Protein 2PLI (pdb70)

Foldseek 3Di:
DPDQWAPPDPFDTKHFQQAFPVNVCVVPVDDDDDPQDGTNQRVVCVQVVHFDDAQDWDDDPQWIKGQHDDDPPGRTMITGGHD/DDQWAPPDPFDTKGFQQAFPVVVCVVPVDDDDDPQDGGNVRVVCVQVVHFDAFQDWDQDDQWIKGQHDDDPPDRTIITGGD/DQWADPDPFDTKHWQQAFVVVVCVVPVDDDDPPDPGGNNSVVCVVVVHNDDAQDWDDDPQWIKGQHDDDPPGGTMITGGD/DQWAPPDPFDTKHWQAAAPVVVCVVPVDDDDPPQHGGNQRVVCVQVVHNDDAQDWDDDPQWIKGQHDADPPGRTMITGGD

Secondary structure (DSSP, 8-state):
---SEEEEETTEEEEBTT-BHHHHHHHH------SS--BHHHHHHHHHSS-PPTT-EEEETTEEEE--EE-SS-EEE--EE--/--SEEEEETTEEEEBTTSBHHHHHHHH------SS-SBHHHHHHHHHTS---TT-EEEETTEEEE--EE-SS-EEE--EE-/--EEEEETTEEEEBTT-BHHHHHHHH------SS--BHHHHHHHHHTS-PPTT-EEEETTEEEE--EE-SS-EEE--EE-/--EEEEETTEEEEBTT-BHHHHHHHHT-----SS-SBHHHHHHHHHSS---TT-EEEETTEEEE--EE-SS-EEE--EE-

Organism: Neisseria meningitidis serogroup B (strain ATCC BAA-335 / MC58) (NCBI:txid122586)

Sequence (324 aa):
SADNIHAVSSERWRIHHAATEIEDINTFFGTEYSSEEADTIGGLVIQELGHLPVRRGEKVLIGGLQFTVARADNNRRRLHTLATRRVVKADNIHAVSSEERWRIHAATEIEDINTFFGTEEYSSEEADDTIGGLVIQELGHLPVRGEKVLIGGGGLQFTVARADNRRLHTLATRVDNIHAVVSSERWRIHAATEIEEDINTFFGTEYSSEEADTIGGLVIQELGHLPVRGEKVLIGGLQFTVARADNNRRLHTLATRRVDNIHAVSSERWRIHAATEIEDINTFFGTEYSSEEADTIGGLVIQELGHLPVRGEKVLIGGLQFTVARADNRRLHTTLATRV

InterPro domains:
  IPR000644 CBS domain [PF00571] (66-117)
  IPR000644 CBS domain [PF00571] (130-179)
  IPR000644 CBS domain [PS51371] (64-123)
  IPR000644 CBS domain [PS51371] (128-185)
  IPR005170 Transporter-associated domain [PF03471] (199-273)
  IPR005170 Transporter-associated domain [SM01091] (196-274)
  IPR016169 FAD-binding, type PCMH, subdomain 2 [G3DSA:3.30.465.10] (184-274)
  IPR036318 FAD-binding, type PCMH-like superfamily [SSF56176] (194-273)
  IPR044751 Ion transporter-like, CBS domain [cd04590] (60-176)
  IPR046342 CBS domain superfamily [G3DSA:3.10.580.10] (30-176)
  IPR046342 CBS domain superfamily [SSF54631] (55-190)
  IPR054115 Magnesium and cobalt efflux protein CorC, N-terminal domain [PF21917] (20-55)

Radius of gyration: 22.06 Å; Cα contacts (8 Å, |Δi|>4): 684; chains: 4; bounding box: 51×55×50 Å

CATH classification: 3.30.465.10

Solvent-accessible surface area: 16995 Å² total

B-factor: mean 14.98, std 11.14, range [2.0, 74.03]

Nearest PDB structures (foldseek):
  2pli-assembly2_D-2  TM=9.969E-01  e=1.882E-13  Neisseria meningitidis MC58
  4hg0-assembly1_A-2  TM=9.181E-01  e=2.389E-09  Escherichia coli K-12
  3llb-assembly1_A  TM=9.233E-01  e=4.632E-08  Pseudomonas aeruginosa
  3lae-assembly1_A  TM=8.569E-01  e=1.851E-05  Haemophilus influenzae
  2p13-assembly1_B  TM=8.648E-01  e=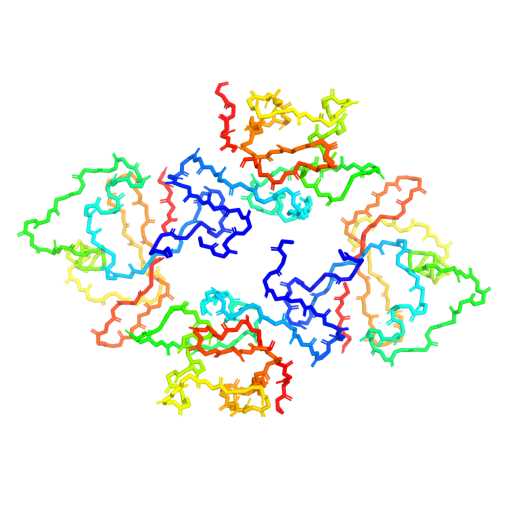9.222E-05  Nitrosomonas europaea

Structure (mmCIF, N/CA/C/O backbone):
data_2PLI
#
_entry.id   2PLI
#
_cell.length_a   53.718
_cell.length_b   67.991
_cell.length_c   129.044
_cell.angle_alpha   90.00
_cell.angle_beta   90.00
_cell.angle_gamma   90.00
#
_symmetry.space_group_name_H-M   'P 21 21 21'
#
loop_
_entity.id
_entity.type
_entity.pdbx_description
1 polymer 'Uncharacterized protein'
2 non-polymer 'ZINC ION'
3 non-polymer GLYCEROL
4 non-polymer 'ACETATE ION'
5 water water
#
loop_
_atom_site.group_PDB
_atom_site.id
_atom_site.type_symbol
_atom_site.label_atom_id
_atom_site.label_alt_id
_atom_site.label_comp_id
_atom_site.label_asym_id
_atom_site.label_entity_id
_atom_site.label_seq_id
_atom_site.pdbx_PDB_ins_code
_atom_site.Cartn_x
_atom_site.Cartn_y
_atom_site.Cartn_z
_atom_site.occupancy
_atom_site.B_iso_or_equiv
_atom_site.auth_seq_id
_atom_site.auth_comp_id
_atom_site.auth_asym_id
_atom_site.auth_atom_id
_atom_site.pdbx_PDB_model_num
ATOM 1 N N . SER A 1 8 ? 21.462 10.271 15.265 1.00 17.53 5 SER A N 1
ATOM 2 C CA . SER A 1 8 ? 20.578 9.099 14.934 1.00 17.15 5 SER A CA 1
ATOM 3 C C . SER A 1 8 ? 20.939 7.949 15.856 1.00 16.74 5 SER A C 1
ATOM 4 O O . SER A 1 8 ? 21.839 8.079 16.674 1.00 17.40 5 SER A O 1
ATOM 7 N N . ALA A 1 9 ? 20.263 6.813 15.719 1.00 15.16 6 ALA A N 1
ATOM 8 C CA . ALA A 1 9 ? 20.544 5.666 16.605 1.00 14.52 6 ALA A CA 1
ATOM 9 C C . ALA A 1 9 ? 21.516 4.666 15.954 1.00 13.01 6 ALA A C 1
ATOM 10 O O . ALA A 1 9 ? 21.827 3.650 16.540 1.00 14.29 6 ALA A O 1
ATOM 12 N N . ASP A 1 10 ? 22.018 4.994 14.771 1.00 12.22 7 ASP A N 1
ATOM 13 C CA . ASP A 1 10 ? 22.914 4.116 14.016 1.00 11.32 7 ASP A CA 1
ATOM 14 C C . ASP A 1 10 ? 24.263 4.013 14.743 1.00 10.29 7 ASP A C 1
ATOM 15 O O . ASP A 1 10 ? 24.910 5.051 14.960 1.00 11.25 7 ASP A O 1
ATOM 20 N N . ASN A 1 11 ? 24.753 2.803 15.036 1.00 8.38 8 ASN A N 1
ATOM 21 C CA . ASN A 1 11 ? 26.121 2.737 15.558 1.00 7.92 8 ASN A CA 1
ATOM 22 C C . ASN A 1 11 ? 27.120 3.057 14.445 1.00 6.38 8 ASN A C 1
ATOM 23 O O . ASN A 1 11 ? 28.197 3.496 14.722 1.00 4.70 8 ASN A O 1
ATOM 28 N N . ILE A 1 12 ? 26.729 2.790 13.198 1.00 6.77 9 ILE A N 1
ATOM 29 C CA . ILE A 1 12 ? 27.520 3.139 12.015 1.00 6.64 9 ILE A CA 1
ATOM 30 C C . ILE A 1 12 ? 26.650 4.038 11.172 1.00 7.62 9 ILE A C 1
ATOM 31 O O . ILE A 1 12 ? 25.743 3.537 10.503 1.00 8.21 9 ILE A O 1
ATOM 36 N N . HIS A 1 13 ? 26.902 5.341 11.223 1.00 5.63 10 HIS A N 1
ATOM 37 C CA . HIS A 1 13 ? 25.979 6.333 10.668 1.00 4.86 10 HIS A CA 1
ATOM 38 C C . HIS A 1 13 ? 26.572 6.970 9.457 1.00 3.07 10 HIS A C 1
ATOM 39 O O . HIS A 1 13 ? 27.616 7.575 9.548 1.00 2.97 10 HIS A O 1
ATOM 46 N N . ALA A 1 14 ? 25.926 6.850 8.317 1.00 3.29 11 ALA A N 1
ATOM 47 C CA . ALA A 1 14 ? 26.460 7.491 7.133 1.00 4.05 11 ALA A CA 1
ATOM 48 C C . ALA A 1 14 ? 26.133 8.975 7.196 1.00 4.24 11 ALA A C 1
ATOM 49 O O . ALA A 1 14 ? 24.964 9.336 7.091 1.00 6.38 11 ALA A O 1
ATOM 51 N N . VAL A 1 15 ? 27.148 9.815 7.296 1.00 5.65 12 VAL A N 1
ATOM 52 C CA . VAL A 1 15 ? 26.950 11.246 7.299 1.00 5.75 12 VAL A CA 1
ATOM 53 C C . VAL A 1 15 ? 26.784 11.773 5.881 1.00 6.03 12 VAL A C 1
ATOM 54 O O . VAL A 1 15 ? 26.207 12.862 5.656 1.00 6.76 12 VAL A O 1
A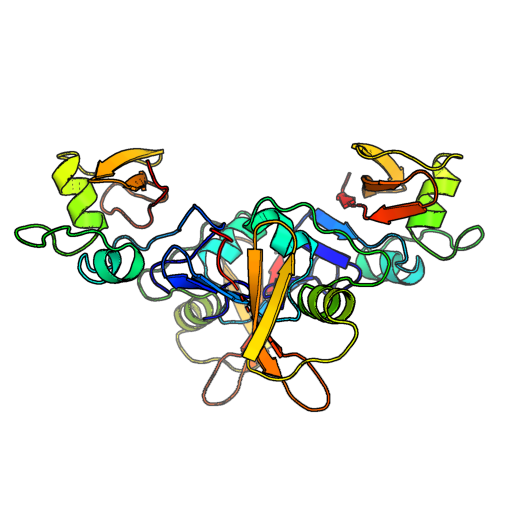TOM 58 N N . SER A 1 16 ? 27.378 11.023 4.952 1.00 6.34 13 SER A N 1
ATOM 59 C CA . SER A 1 16 ? 27.154 11.094 3.515 1.00 6.54 13 SER A CA 1
ATOM 60 C C . SER A 1 16 ? 27.410 9.724 2.906 1.00 6.61 13 SER A C 1
ATOM 61 O O . SER A 1 16 ? 27.782 8.756 3.608 1.00 6.16 13 SER A O 1
ATOM 64 N N . SER A 1 17 ? 27.218 9.592 1.600 1.00 5.57 14 SER A N 1
ATOM 65 C CA . SER A 1 17 ? 27.258 8.250 1.034 1.00 6.09 14 SER A CA 1
ATOM 66 C C . SER A 1 17 ? 28.576 7.523 1.277 1.00 6.57 14 SER A C 1
ATOM 67 O O . SER A 1 17 ? 28.570 6.296 1.381 1.00 7.63 14 SER A O 1
ATOM 70 N N . GLU A 1 18 ? 29.697 8.263 1.357 1.00 6.17 15 GLU A N 1
ATOM 71 C CA . GLU A 1 18 ? 31.006 7.642 1.554 1.00 6.31 15 GLU A CA 1
ATOM 72 C C . GLU A 1 18 ? 31.794 8.031 2.820 1.00 5.13 15 GLU A C 1
ATOM 73 O O . GLU A 1 18 ? 33.015 7.915 2.861 1.00 3.98 15 GLU A O 1
ATOM 79 N N . ARG A 1 19 ? 31.085 8.396 3.871 1.00 5.44 16 ARG A N 1
ATOM 80 C CA . ARG A 1 19 ? 31.733 8.763 5.127 1.00 5.67 16 ARG A CA 1
ATOM 81 C C . ARG A 1 19 ? 30.809 8.383 6.258 1.00 4.57 16 ARG A C 1
ATOM 82 O O . ARG A 1 19 ? 29.616 8.611 6.180 1.00 4.75 16 ARG A O 1
ATOM 90 N N . TRP A 1 20 ? 31.382 7.791 7.298 1.00 2.96 17 TRP A N 1
ATOM 91 C CA . TRP A 1 20 ? 30.612 7.225 8.375 1.00 2.66 17 TRP A CA 1
ATOM 92 C C . TRP A 1 20 ? 31.102 7.647 9.749 1.00 3.29 17 TRP A C 1
ATOM 93 O O . TRP A 1 20 ? 32.303 7.573 10.035 1.00 4.21 17 TRP A O 1
ATOM 104 N N . ARG A 1 21 ? 30.177 8.029 10.619 1.00 2.00 18 ARG A N 1
ATOM 105 C CA . ARG A 1 21 ? 30.527 8.285 11.998 1.00 3.37 18 ARG A CA 1
ATOM 106 C C . ARG A 1 21 ? 30.213 7.026 12.777 1.00 2.38 18 ARG A C 1
ATOM 107 O O . ARG A 1 21 ? 29.073 6.518 12.688 1.00 3.03 18 ARG A O 1
ATOM 115 N N . ILE A 1 22 ? 31.200 6.503 13.502 1.00 2.07 19 ILE A N 1
ATOM 116 C CA . ILE A 1 22 ? 31.052 5.174 14.105 1.00 2.17 19 ILE A CA 1
ATOM 117 C C . ILE A 1 22 ? 31.271 5.216 15.626 1.00 2.09 19 ILE A C 1
ATOM 118 O O . ILE A 1 22 ? 32.295 5.710 16.102 1.00 2.00 19 ILE A O 1
ATOM 123 N N A HIS A 1 23 ? 30.309 4.670 16.364 0.50 2.00 20 HIS A N 1
ATOM 124 N N B HIS A 1 23 ? 30.314 4.663 16.358 0.50 2.00 20 HIS A N 1
ATOM 125 C CA A HIS A 1 23 ? 30.435 4.502 17.804 0.50 2.21 20 HIS A CA 1
ATOM 126 C CA B HIS A 1 23 ? 30.390 4.509 17.805 0.50 2.55 20 HIS A CA 1
ATOM 127 C C A HIS A 1 23 ? 31.568 3.533 18.040 0.50 2.00 20 HIS A C 1
ATOM 128 C C B HIS A 1 23 ? 31.524 3.519 18.076 0.50 2.10 20 HIS A C 1
ATOM 129 O O A HIS A 1 23 ? 31.594 2.447 17.490 0.50 2.00 20 HIS A O 1
ATOM 130 O O B HIS A 1 23 ? 31.526 2.419 17.550 0.50 2.00 20 HIS A O 1
ATOM 143 N N . ALA A 1 24 ? 32.491 3.908 18.912 1.00 2.25 21 ALA A N 1
ATOM 144 C CA . ALA A 1 24 ? 33.618 3.029 19.190 1.00 2.60 21 ALA A CA 1
ATOM 145 C C . ALA A 1 24 ? 33.264 1.650 19.744 1.00 2.90 21 ALA A C 1
ATOM 146 O O . ALA A 1 24 ? 34.065 0.708 19.616 1.00 4.80 21 ALA A O 1
ATOM 148 N N . ALA A 1 25 ? 32.128 1.578 20.412 1.00 2.01 22 ALA A N 1
ATOM 149 C CA . ALA A 1 25 ? 31.679 0.340 21.029 1.00 3.41 22 ALA A CA 1
ATOM 150 C C . ALA A 1 25 ? 31.063 -0.662 20.035 1.00 2.89 22 ALA A C 1
ATOM 151 O O . ALA A 1 25 ? 30.785 -1.822 20.413 1.00 4.45 22 ALA A O 1
ATOM 153 N N . THR A 1 26 ? 30.990 -0.275 18.754 1.00 3.10 23 THR A N 1
ATOM 154 C CA . THR A 1 26 ? 30.457 -1.150 17.690 1.00 3.32 23 THR A CA 1
ATOM 155 C C . THR A 1 26 ? 31.325 -2.428 17.605 1.00 3.15 23 THR A C 1
ATOM 156 O O . THR A 1 26 ? 32.547 -2.364 17.585 1.00 3.07 23 THR A O 1
ATOM 160 N N . GLU A 1 27 ? 30.672 -3.577 17.610 1.00 4.01 24 GLU A N 1
ATOM 161 C CA . GLU A 1 27 ? 31.381 -4.841 17.602 1.00 4.26 24 GLU A CA 1
ATOM 162 C C . GLU A 1 27 ? 32.030 -5.067 16.258 1.00 5.15 24 GLU A C 1
ATOM 163 O O . GLU A 1 27 ? 31.457 -4.770 15.183 1.00 4.90 24 GLU A O 1
ATOM 169 N N . ILE A 1 28 ? 33.252 -5.628 16.388 1.00 5.72 25 ILE A N 1
ATOM 170 C CA . ILE A 1 28 ? 34.025 -5.842 15.157 1.00 6.11 25 ILE A CA 1
ATOM 171 C C . ILE A 1 28 ? 33.250 -6.647 14.123 1.00 5.40 25 ILE A C 1
ATOM 172 O O . ILE A 1 28 ? 33.310 -6.338 12.943 1.00 5.38 25 ILE A O 1
ATOM 177 N N . GLU A 1 29 ? 32.457 -7.642 14.555 1.00 5.92 26 GLU A N 1
ATOM 178 C CA . GLU A 1 29 ? 31.683 -8.425 13.594 1.00 5.90 26 GLU A CA 1
ATOM 179 C C . GLU A 1 29 ? 30.642 -7.607 12.856 1.00 5.50 26 GLU A C 1
ATOM 180 O O . GLU A 1 29 ? 30.368 -7.849 11.698 1.00 6.43 26 GLU A O 1
ATOM 186 N N . ASP A 1 30 ? 30.078 -6.625 13.537 1.00 4.15 27 ASP A N 1
ATOM 187 C CA . ASP A 1 30 ? 29.114 -5.742 12.906 1.00 5.28 27 ASP A CA 1
ATOM 188 C C . ASP A 1 30 ? 29.752 -4.746 11.942 1.00 4.76 27 ASP A C 1
ATOM 189 O O . ASP A 1 30 ? 29.175 -4.401 10.874 1.00 5.22 27 ASP A O 1
ATOM 194 N N . ILE A 1 31 ? 31.008 -4.308 12.156 1.00 4.55 28 ILE A N 1
ATOM 195 C CA . ILE A 1 31 ? 31.840 -3.570 11.219 1.00 3.80 28 ILE A CA 1
ATOM 196 C C . ILE A 1 31 ? 32.067 -4.422 9.974 1.00 4.88 28 ILE A C 1
ATOM 197 O O . ILE A 1 31 ? 31.916 -3.970 8.859 1.00 4.54 28 ILE A O 1
ATOM 202 N N . ASN A 1 32 ? 32.357 -5.697 10.190 1.00 4.29 29 ASN A N 1
ATOM 203 C CA . ASN A 1 32 ? 32.685 -6.558 9.064 1.00 5.35 29 ASN A CA 1
ATOM 204 C C . ASN A 1 32 ? 31.501 -6.759 8.139 1.00 5.17 29 ASN A C 1
ATOM 205 O O . ASN A 1 32 ? 31.643 -6.746 6.921 1.00 6.03 29 ASN A O 1
ATOM 210 N N . THR A 1 33 ? 30.319 -6.934 8.723 1.00 5.62 30 THR A N 1
ATOM 211 C CA . THR A 1 33 ? 29.097 -7.083 7.925 1.00 5.70 30 THR A CA 1
ATOM 212 C C . THR A 1 33 ? 28.846 -5.824 7.108 1.00 6.80 30 THR A C 1
ATOM 213 O O . THR A 1 33 ? 28.503 -5.900 5.917 1.00 7.54 30 THR A O 1
ATOM 217 N N . PHE A 1 34 ? 29.048 -4.679 7.756 1.00 5.17 31 PHE A N 1
ATOM 218 C CA . PHE A 1 34 ? 28.732 -3.392 7.144 1.00 4.49 31 PHE A CA 1
ATOM 219 C C . PHE A 1 34 ? 29.644 -3.067 5.988 1.00 6.09 31 PHE A C 1
ATOM 220 O O . PHE A 1 34 ? 29.180 -2.598 4.920 1.00 6.34 31 PHE A O 1
ATOM 228 N N . PHE A 1 35 ? 30.936 -3.342 6.155 1.00 4.91 32 PHE A N 1
ATOM 229 C CA . PHE A 1 35 ? 31.930 -2.912 5.204 1.00 6.09 32 PHE A CA 1
ATOM 230 C C . PHE A 1 35 ? 32.482 -4.010 4.325 1.00 6.70 32 PHE A C 1
ATOM 231 O O . PHE A 1 35 ? 33.195 -3.725 3.375 1.00 8.11 32 PHE A O 1
ATOM 239 N N . GLY A 1 36 ? 32.182 -5.248 4.639 1.00 8.73 33 GLY A N 1
ATOM 240 C CA . GLY A 1 36 ? 32.802 -6.375 3.927 1.00 9.71 33 GLY A CA 1
ATOM 241 C C . GLY A 1 36 ? 34.278 -6.606 4.262 1.00 10.91 33 GLY A C 1
ATOM 242 O O . GLY A 1 36 ? 35.006 -7.313 3.520 1.00 12.77 33 GLY A O 1
ATOM 243 N N . THR A 1 37 ? 34.722 -6.052 5.376 1.00 11.21 34 THR A N 1
ATOM 244 C CA . THR A 1 37 ? 36.055 -6.265 5.944 1.00 10.22 34 THR A CA 1
ATOM 245 C C . THR A 1 37 ? 36.116 -7.617 6.660 1.00 11.63 34 THR A C 1
ATOM 246 O O . THR A 1 37 ? 35.098 -8.254 6.918 1.00 10.17 34 THR A O 1
ATOM 250 N N . GLU A 1 38 ? 37.335 -8.039 6.983 1.00 11.78 35 GLU A N 1
ATOM 251 C CA . GLU A 1 38 ? 37.562 -9.283 7.688 1.00 13.81 35 GLU A CA 1
ATOM 252 C C . GLU A 1 38 ? 38.494 -9.054 8.870 1.00 13.41 35 GLU A C 1
ATOM 253 O O . GLU A 1 38 ? 39.461 -9.806 9.111 1.00 11.96 35 GLU A O 1
ATOM 259 N N . TYR A 1 39 ? 38.208 -7.984 9.610 1.00 13.20 36 TYR A N 1
ATOM 260 C CA . TYR A 1 39 ? 38.948 -7.675 10.791 1.00 13.74 36 TYR A CA 1
ATOM 261 C C . TYR A 1 39 ? 38.754 -8.732 11.841 1.00 15.50 36 TYR A C 1
ATOM 262 O O . TYR A 1 39 ? 37.698 -9.338 11.974 1.00 15.37 36 TYR A O 1
ATOM 271 N N . SER A 1 40 ? 39.802 -8.929 12.614 1.00 18.46 37 SER A N 1
ATOM 272 C CA . SER A 1 40 ? 39.772 -9.938 13.631 1.00 20.67 37 SER A CA 1
ATOM 273 C C . SER A 1 40 ? 40.885 -9.562 14.578 1.00 21.86 37 SER A C 1
ATOM 274 O O . SER A 1 40 ? 41.939 -9.121 14.148 1.00 22.44 37 SER A O 1
ATOM 277 N N . SER A 1 41 ? 40.634 -9.702 15.869 1.00 22.95 38 SER A N 1
ATOM 278 C CA . SER A 1 41 ? 41.666 -9.475 16.861 1.00 22.91 38 SER A CA 1
ATOM 279 C C . SER A 1 41 ? 41.586 -10.593 17.866 1.00 24.14 38 SER A C 1
ATOM 280 O O . SER A 1 41 ? 40.524 -11.164 18.102 1.00 24.36 38 SER A O 1
ATOM 283 N N . GLU A 1 42 ? 42.731 -10.935 18.422 1.00 25.14 39 GLU A N 1
ATOM 284 C CA . GLU A 1 42 ? 42.753 -11.848 19.523 1.00 26.22 39 GLU A CA 1
ATOM 285 C C . GLU A 1 42 ? 42.323 -11.129 20.798 1.00 26.51 39 GLU A C 1
ATOM 286 O O . GLU A 1 42 ? 41.791 -11.759 21.711 1.00 27.88 39 GLU A O 1
ATOM 292 N N . GLU A 1 43 ? 42.556 -9.819 20.850 1.00 25.89 40 GLU A N 1
ATOM 293 C CA . GLU A 1 43 ? 42.475 -9.054 22.091 1.00 25.23 40 GLU A CA 1
ATOM 294 C C . GLU A 1 43 ? 41.451 -7.909 22.071 1.00 25.06 40 GLU A C 1
ATOM 295 O O . GLU A 1 43 ? 41.266 -7.250 23.105 1.00 26.04 40 GLU A O 1
ATOM 301 N N . ALA A 1 44 ? 40.843 -7.648 20.906 1.00 22.25 41 ALA A N 1
ATOM 302 C CA . ALA A 1 44 ? 39.824 -6.595 20.749 1.00 21.10 41 ALA A CA 1
ATOM 303 C C . ALA A 1 44 ? 38.514 -7.182 20.264 1.00 17.99 41 ALA A C 1
ATOM 304 O O . ALA A 1 44 ? 38.498 -8.037 19.391 1.00 19.63 41 ALA A O 1
ATOM 306 N N . ASP A 1 45 ? 37.421 -6.662 20.787 1.00 13.70 42 ASP A N 1
ATOM 307 C CA . ASP A 1 45 ? 36.088 -7.054 20.340 1.00 11.53 42 ASP A CA 1
ATOM 308 C C . ASP A 1 45 ? 35.254 -5.960 19.663 1.00 9.71 42 ASP A C 1
ATOM 309 O O . ASP A 1 45 ? 34.208 -6.240 19.034 1.00 8.39 42 ASP A O 1
ATOM 314 N N . THR A 1 46 ? 35.721 -4.723 19.818 1.00 7.92 43 THR A N 1
ATOM 315 C CA . THR A 1 46 ? 35.053 -3.551 19.254 1.00 7.36 43 THR A CA 1
ATOM 316 C C . THR A 1 46 ? 35.995 -2.783 18.320 1.00 6.52 43 THR A C 1
ATOM 317 O O . THR A 1 46 ? 37.233 -2.925 18.350 1.00 6.03 43 THR A O 1
ATOM 321 N N . ILE A 1 47 ? 35.400 -1.896 17.524 1.00 5.16 44 ILE A N 1
ATOM 322 C CA . ILE A 1 47 ? 36.214 -1.145 16.569 1.00 4.92 44 ILE A CA 1
ATOM 323 C C . ILE A 1 47 ? 37.141 -0.186 17.318 1.00 4.95 44 ILE A C 1
ATOM 324 O O . ILE A 1 47 ? 38.271 0.009 16.912 1.00 5.30 44 ILE A O 1
ATOM 329 N N . GLY A 1 48 ? 36.668 0.411 18.414 1.00 4.97 45 GLY A N 1
ATOM 330 C CA . GLY A 1 48 ? 37.525 1.264 19.251 1.00 5.82 45 GLY A CA 1
ATOM 331 C C . GLY A 1 48 ? 38.725 0.483 19.777 1.00 5.58 45 GLY A C 1
ATOM 332 O O . GLY A 1 48 ? 39.867 0.964 19.791 1.00 3.92 45 GLY A O 1
ATOM 333 N N . GLY A 1 49 ? 38.468 -0.739 20.253 1.00 5.62 46 GLY A N 1
ATOM 334 C CA . GLY A 1 49 ? 39.533 -1.634 20.686 1.00 6.49 46 GLY A CA 1
ATOM 335 C C . GLY A 1 49 ? 40.538 -1.947 19.608 1.00 5.60 46 GLY A C 1
ATOM 336 O O . GLY A 1 49 ? 41.758 -1.996 19.877 1.00 6.15 46 GLY A O 1
ATOM 337 N N . LEU A 1 50 ? 40.058 -2.163 18.389 1.00 5.08 47 LEU A N 1
ATOM 338 C CA . LEU A 1 50 ? 40.923 -2.436 17.277 1.00 5.75 47 LEU A CA 1
ATOM 339 C C . LEU A 1 50 ? 41.790 -1.230 16.903 1.00 5.42 47 LEU A C 1
ATOM 340 O O . LEU A 1 50 ? 42.985 -1.367 16.636 1.00 5.28 47 LEU A O 1
ATOM 345 N N . VAL A 1 51 ? 41.192 -0.043 16.903 1.00 4.97 48 VAL A N 1
ATOM 346 C CA . VAL A 1 51 ? 41.958 1.193 16.681 1.00 5.04 48 VAL A CA 1
ATOM 347 C C . VAL A 1 51 ? 43.037 1.355 17.724 1.00 3.94 48 VAL A C 1
ATOM 348 O O . VAL A 1 51 ? 44.162 1.691 17.408 1.00 6.22 48 VAL A O 1
ATOM 352 N N . ILE A 1 52 ? 42.707 1.139 18.984 1.00 4.80 49 ILE A N 1
ATOM 353 C CA . ILE A 1 52 ? 43.687 1.272 20.070 1.00 5.52 49 ILE A CA 1
ATOM 354 C C . ILE A 1 52 ? 44.813 0.243 19.872 1.00 6.89 49 ILE A C 1
ATOM 355 O O . ILE A 1 52 ? 45.996 0.567 20.087 1.00 7.10 49 ILE A O 1
ATOM 360 N N . GLN A 1 53 ? 44.465 -0.977 19.491 1.00 7.71 50 GLN A N 1
ATOM 361 C CA . GLN A 1 53 ? 45.466 -2.031 19.186 1.00 8.19 50 GLN A CA 1
ATOM 362 C C . GLN A 1 53 ? 46.426 -1.587 18.096 1.00 8.34 50 GLN A C 1
ATOM 363 O O . GLN A 1 53 ? 47.634 -1.734 18.242 1.00 6.80 50 GLN A O 1
ATOM 369 N N . GLU A 1 54 ? 45.889 -1.066 17.003 1.00 7.58 51 GLU A N 1
ATOM 370 C CA . GLU A 1 54 ? 46.702 -0.711 15.838 1.00 8.62 51 GLU A CA 1
ATOM 371 C C . GLU A 1 54 ? 47.535 0.541 16.063 1.00 8.40 51 GLU A C 1
ATOM 372 O O . GLU A 1 54 ? 48.654 0.627 15.550 1.00 10.06 51 GLU A O 1
ATOM 378 N N . LEU A 1 55 ? 47.006 1.503 16.814 1.00 7.35 52 LEU A N 1
ATOM 379 C CA . LEU A 1 55 ? 47.806 2.687 17.212 1.00 7.51 52 LEU A CA 1
ATOM 380 C C . LEU A 1 55 ? 48.775 2.433 18.360 1.00 7.58 52 LEU A C 1
ATOM 381 O O . LEU A 1 55 ? 49.776 3.170 18.495 1.00 7.87 52 LEU A O 1
ATOM 386 N N . GLY A 1 56 ? 48.484 1.449 19.202 1.00 7.77 53 GLY A N 1
ATOM 387 C CA . GLY A 1 56 ? 49.346 1.122 20.344 1.00 7.31 53 GLY A CA 1
ATOM 388 C C . GLY A 1 56 ? 49.006 1.783 21.659 1.00 7.28 53 GLY A C 1
ATOM 389 O O . GLY A 1 56 ? 49.623 1.486 22.688 1.00 7.61 53 GLY A O 1
ATOM 390 N N . HIS A 1 57 ? 48.032 2.697 21.633 1.00 5.38 54 HIS A N 1
ATOM 391 C CA . HIS A 1 57 ? 47.693 3.504 22.803 1.00 5.69 54 HIS A CA 1
ATOM 392 C C . HIS A 1 57 ? 46.338 4.118 22.614 1.00 5.37 54 HIS A C 1
ATOM 393 O O . HIS A 1 57 ? 45.782 4.029 21.521 1.00 5.80 54 HIS A O 1
ATOM 400 N N . LEU A 1 58 ? 45.792 4.669 23.707 1.00 5.05 55 LEU A N 1
ATOM 401 C CA . LEU A 1 58 ? 44.531 5.416 23.649 1.00 5.56 55 LEU A CA 1
ATOM 402 C C . LEU A 1 58 ? 44.790 6.739 22.939 1.00 4.99 55 LEU A C 1
ATOM 403 O O . LEU A 1 58 ? 45.511 7.585 23.462 1.00 5.66 55 LEU A O 1
ATOM 408 N N . PRO A 1 59 ? 44.222 6.921 21.743 1.00 5.26 56 PRO A N 1
ATOM 409 C CA . PRO A 1 59 ? 44.506 8.112 20.985 1.00 4.61 56 PRO A CA 1
ATOM 410 C C . PRO A 1 59 ? 43.679 9.347 21.362 1.00 4.85 56 PRO A C 1
ATOM 411 O O . PRO A 1 59 ? 42.625 9.265 22.025 1.00 6.23 56 PRO A O 1
ATOM 415 N N . VAL A 1 60 ? 44.139 10.492 20.859 1.00 4.72 57 VAL A N 1
ATOM 416 C CA . VAL A 1 60 ? 43.407 11.731 21.014 1.00 4.74 57 VAL A CA 1
ATOM 417 C C . VAL A 1 60 ? 42.694 12.089 19.720 1.00 5.50 57 VAL A C 1
ATOM 418 O O . VAL A 1 60 ? 42.959 11.513 18.641 1.00 5.13 57 VAL A O 1
ATOM 422 N N . ARG A 1 61 ? 41.744 13.017 19.812 1.00 4.88 58 ARG A N 1
ATOM 423 C CA A ARG A 1 61 ? 41.022 13.495 18.633 0.50 5.92 58 ARG A CA 1
ATOM 424 C CA B ARG A 1 61 ? 41.025 13.472 18.617 0.50 5.26 58 ARG A CA 1
ATOM 425 C C . ARG A 1 61 ? 42.000 13.869 17.509 1.00 4.87 58 ARG A C 1
ATOM 426 O O . ARG A 1 61 ? 43.031 14.558 17.745 1.00 5.90 58 ARG A O 1
ATOM 441 N N . GLY A 1 62 ? 41.680 13.470 16.293 1.00 4.96 59 GLY A N 1
ATOM 442 C CA . GLY A 1 62 ? 42.479 13.809 15.145 1.00 5.61 59 GLY A CA 1
ATOM 443 C C . GLY A 1 62 ? 43.453 12.743 14.726 1.00 5.68 59 GLY A C 1
ATOM 444 O O . GLY A 1 62 ? 43.937 12.773 13.584 1.00 5.56 59 GLY A O 1
ATOM 445 N N . GLU A 1 63 ? 43.784 11.796 15.620 1.00 5.08 60 GLU A N 1
ATOM 446 C CA . GLU A 1 63 ? 44.693 10.708 15.224 1.00 5.68 60 GLU A CA 1
ATOM 447 C C . GLU A 1 63 ? 44.014 9.794 14.221 1.00 7.02 60 GLU A C 1
ATOM 448 O O . GLU A 1 63 ? 42.808 9.584 14.286 1.00 5.35 60 GLU A O 1
ATOM 454 N N . LYS A 1 64 ? 44.786 9.313 13.264 1.00 7.37 61 LYS A N 1
ATOM 455 C CA . LYS A 1 64 ? 44.244 8.457 12.235 1.00 9.00 61 LYS A CA 1
ATOM 456 C C . LYS A 1 64 ? 45.010 7.155 12.150 1.00 9.00 61 LYS A C 1
ATOM 457 O O . LYS A 1 64 ? 46.230 7.093 12.456 1.00 8.08 61 LYS A O 1
ATOM 463 N N . VAL A 1 65 ? 44.286 6.132 11.709 1.00 7.78 62 VAL A N 1
ATOM 464 C CA . VAL A 1 65 ? 44.871 4.841 11.427 1.00 9.02 62 VAL A CA 1
ATOM 465 C C . VAL A 1 65 ? 44.207 4.179 10.227 1.00 8.58 62 VAL A C 1
ATOM 466 O O . VAL A 1 65 ? 42.984 4.205 10.081 1.00 9.45 62 VAL A O 1
ATOM 470 N N . LEU A 1 66 ? 45.029 3.620 9.343 1.00 9.05 63 LEU A N 1
ATOM 471 C CA . LEU A 1 66 ? 44.534 2.806 8.231 1.00 10.53 63 LEU A CA 1
ATOM 472 C C . LEU A 1 66 ? 44.510 1.336 8.625 1.00 10.90 63 LEU A C 1
ATOM 473 O O . LEU A 1 66 ? 45.540 0.776 9.027 1.00 10.60 63 LEU A O 1
ATOM 478 N N . ILE A 1 67 ? 43.351 0.702 8.500 1.00 10.56 64 ILE A N 1
ATOM 479 C CA . ILE A 1 67 ? 43.243 -0.725 8.793 1.00 10.47 64 ILE A CA 1
ATOM 480 C C . ILE A 1 67 ? 42.508 -1.352 7.624 1.00 11.02 64 ILE A C 1
ATOM 481 O O . ILE A 1 67 ? 41.344 -1.051 7.365 1.00 8.54 64 ILE A O 1
ATOM 486 N N . GLY A 1 68 ? 43.196 -2.216 6.893 1.00 12.02 65 GLY A N 1
ATOM 487 C CA . GLY A 1 68 ? 42.596 -2.735 5.687 1.00 13.23 65 GLY A CA 1
ATOM 488 C C . GLY A 1 68 ? 42.341 -1.548 4.773 1.00 13.79 65 GLY A C 1
ATOM 489 O O . GLY A 1 68 ? 43.201 -0.653 4.624 1.00 16.35 65 GLY A O 1
ATOM 490 N N . GLY A 1 69 ? 41.173 -1.516 4.166 1.00 12.12 66 GLY A N 1
ATOM 491 C CA . GLY A 1 69 ? 40.888 -0.483 3.179 1.00 10.93 66 GLY A CA 1
ATOM 492 C C . GLY A 1 69 ? 40.113 0.690 3.755 1.00 9.87 66 GLY A C 1
ATOM 493 O O . GLY A 1 69 ? 39.499 1.433 2.999 1.00 10.89 66 GLY A O 1
ATOM 494 N N . LEU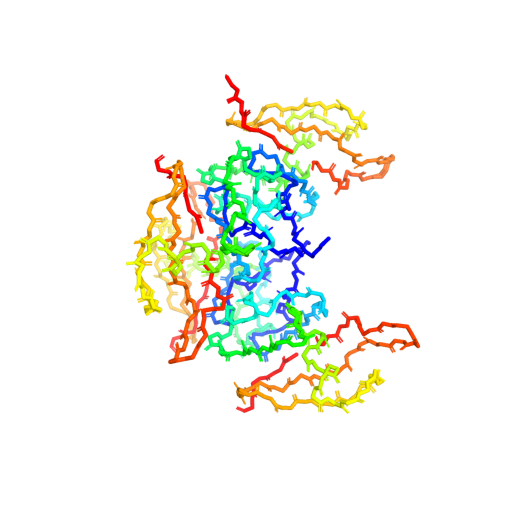 A 1 70 ? 40.132 0.835 5.075 1.00 8.91 67 LEU A N 1
ATOM 495 C CA . LEU A 1 70 ? 39.403 1.902 5.755 1.00 8.71 67 LEU A CA 1
ATOM 496 C C . LEU A 1 70 ? 40.359 2.773 6.568 1.00 8.00 67 LEU A C 1
ATOM 497 O O . LEU A 1 70 ? 41.262 2.256 7.234 1.00 8.85 67 LEU A O 1
ATOM 502 N N . GLN A 1 71 ? 40.127 4.080 6.538 1.00 7.58 68 GLN A N 1
ATOM 503 C CA . GLN A 1 71 ? 40.850 5.036 7.388 1.00 7.60 68 GLN A CA 1
ATOM 504 C C . GLN A 1 71 ? 39.907 5.458 8.495 1.00 6.58 68 GLN A C 1
ATOM 505 O O . GLN A 1 71 ? 38.746 5.860 8.224 1.00 7.97 68 GLN A O 1
ATOM 511 N N . PHE A 1 72 ? 40.372 5.357 9.726 1.00 5.21 69 PHE A N 1
ATOM 512 C CA . PHE A 1 72 ? 39.595 5.762 10.887 1.00 5.48 69 PHE A CA 1
ATOM 513 C C . PHE A 1 72 ? 40.294 6.941 11.499 1.00 5.53 69 PHE A C 1
ATOM 514 O O . PHE A 1 72 ? 41.488 6.834 11.798 1.00 7.52 69 PHE A O 1
ATOM 522 N N . THR A 1 73 ? 39.570 8.023 11.712 1.00 4.45 70 THR A N 1
ATOM 523 C CA . THR A 1 73 ? 40.108 9.170 12.421 1.00 3.74 70 THR A CA 1
ATOM 524 C C . THR A 1 73 ? 39.365 9.305 13.719 1.00 3.28 70 THR A C 1
ATOM 525 O O . THR A 1 73 ? 38.161 9.214 13.764 1.00 3.18 70 THR A O 1
ATOM 529 N N . VAL A 1 74 ? 40.068 9.576 14.796 1.00 3.15 71 VAL A N 1
ATOM 530 C CA . VAL A 1 74 ? 39.402 9.776 16.091 1.00 3.04 71 VAL A CA 1
ATOM 531 C C . VAL A 1 74 ? 38.599 11.060 16.127 1.00 3.54 71 VAL A C 1
ATOM 532 O O . VAL A 1 74 ? 39.167 12.131 15.924 1.00 3.27 71 VAL A O 1
ATOM 536 N N . ALA A 1 75 ? 37.287 10.967 16.377 1.00 3.66 72 ALA A N 1
ATOM 537 C CA . ALA A 1 75 ? 36.381 12.137 16.470 1.00 4.31 72 ALA A CA 1
ATOM 538 C C . ALA A 1 75 ? 36.045 12.605 17.884 1.00 6.19 72 ALA A C 1
ATOM 539 O O . ALA A 1 75 ? 35.813 13.792 18.128 1.00 8.10 72 ALA A O 1
ATOM 541 N N . ARG A 1 76 ? 35.919 11.651 18.803 1.00 5.44 73 ARG A N 1
ATOM 542 C CA . ARG A 1 76 ? 35.725 12.001 20.213 1.00 6.22 73 ARG A CA 1
ATOM 543 C C . ARG A 1 76 ? 36.483 11.015 21.046 1.00 5.46 73 ARG A C 1
ATOM 544 O O . ARG A 1 76 ? 36.299 9.814 20.939 1.00 3.64 73 ARG A O 1
ATOM 552 N N . ALA A 1 77 ? 37.322 11.538 21.934 1.00 4.77 74 ALA A N 1
ATOM 553 C CA . ALA A 1 77 ? 38.053 10.699 22.875 1.00 5.39 74 ALA A CA 1
ATOM 554 C C . ALA A 1 77 ? 38.443 11.547 24.065 1.00 6.00 74 ALA A C 1
ATOM 555 O O . ALA A 1 77 ? 38.549 12.762 23.960 1.00 6.36 74 ALA A O 1
ATOM 557 N N . ASP A 1 78 ? 38.684 10.884 25.172 1.00 6.83 75 ASP A N 1
ATOM 558 C CA . ASP A 1 78 ? 39.174 11.566 26.369 1.00 7.32 75 ASP A CA 1
ATOM 559 C C . ASP A 1 78 ? 40.242 10.723 27.047 1.00 7.73 75 ASP A C 1
ATOM 560 O O . ASP A 1 78 ? 40.702 9.751 26.488 1.00 7.98 75 ASP A O 1
ATOM 565 N N A ASN A 1 79 ? 40.614 11.117 28.268 0.50 8.13 76 ASN A N 1
ATOM 566 N N B ASN A 1 79 ? 40.668 11.075 28.259 0.50 8.28 76 ASN A N 1
ATOM 567 C CA A ASN A 1 79 ? 41.665 10.442 29.018 0.50 8.11 76 ASN A CA 1
ATOM 568 C CA B ASN A 1 79 ? 41.817 10.363 28.827 0.50 8.30 76 ASN A CA 1
ATOM 569 C C A ASN A 1 79 ? 41.279 9.048 29.469 0.50 7.74 76 ASN A C 1
ATOM 570 C C B ASN A 1 79 ? 41.524 8.916 29.203 0.50 8.21 76 ASN A C 1
ATOM 571 O O A ASN A 1 79 ? 42.138 8.284 29.929 0.50 8.35 76 ASN A O 1
ATOM 572 O O B ASN A 1 79 ? 42.450 8.166 29.504 0.50 8.86 76 ASN A O 1
ATOM 581 N N A ARG A 1 80 ? 39.993 8.725 29.368 0.50 6.73 77 ARG A N 1
ATOM 582 N N B ARG A 1 80 ? 40.250 8.522 29.187 0.50 7.80 77 ARG A N 1
ATOM 583 C CA A ARG A 1 80 ? 39.511 7.394 29.740 0.50 6.55 77 ARG A CA 1
ATOM 584 C CA B ARG A 1 80 ? 39.874 7.168 29.583 0.50 7.38 77 ARG A CA 1
ATOM 585 C C A ARG A 1 80 ? 39.280 6.445 28.547 0.50 5.91 77 ARG A C 1
ATOM 586 C C B ARG A 1 80 ? 39.291 6.326 28.477 0.50 6.52 77 ARG A C 1
ATOM 587 O O A ARG A 1 80 ? 39.745 5.301 28.539 0.50 5.00 77 ARG A O 1
ATOM 588 O O B ARG A 1 80 ? 39.455 5.092 28.489 0.50 5.81 77 ARG A O 1
ATOM 603 N N . ARG A 1 81 ? 38.603 6.958 27.532 1.00 5.94 78 ARG A N 1
ATOM 604 C CA . ARG A 1 81 ? 37.987 6.187 26.493 1.00 5.87 78 ARG A CA 1
ATOM 605 C C . ARG A 1 81 ? 37.992 6.843 25.133 1.00 4.35 78 ARG A C 1
ATOM 606 O O . ARG A 1 81 ? 37.955 8.076 25.007 1.00 4.53 78 ARG A O 1
ATOM 614 N N . LEU A 1 82 ? 37.998 5.991 24.108 1.00 3.35 79 LEU A N 1
ATOM 615 C CA . LEU A 1 82 ? 37.780 6.417 22.744 1.00 3.11 79 LEU A CA 1
ATOM 616 C C . LEU A 1 82 ? 36.288 6.182 22.512 1.00 3.48 79 LEU A C 1
ATOM 617 O O . LEU A 1 82 ? 35.803 5.060 22.712 1.00 3.26 79 LEU A O 1
ATOM 622 N N . HIS A 1 83 ? 35.586 7.244 22.108 1.00 2.13 80 HIS A N 1
ATOM 623 C CA . HIS A 1 83 ? 34.157 7.213 21.949 1.00 2.00 80 HIS A CA 1
ATOM 624 C C . HIS A 1 83 ? 33.622 7.137 20.508 1.00 2.16 80 HIS A C 1
ATOM 625 O O . HIS A 1 83 ? 32.630 6.452 20.244 1.00 2.37 80 HIS A O 1
ATOM 632 N N . THR A 1 84 ? 34.211 7.893 19.589 1.00 2.79 81 THR A N 1
ATOM 633 C CA . THR A 1 84 ? 33.696 8.012 18.228 1.00 2.53 81 THR A CA 1
ATOM 634 C C . THR A 1 84 ? 34.811 8.108 17.226 1.00 2.53 81 THR A C 1
ATOM 635 O O . THR A 1 84 ? 35.831 8.775 17.459 1.00 2.60 81 THR A O 1
ATOM 639 N N . LEU A 1 85 ? 34.558 7.489 16.084 1.00 2.00 82 LEU A N 1
ATOM 640 C CA . LEU A 1 85 ? 35.480 7.491 14.939 1.00 2.00 82 LEU A CA 1
ATOM 641 C C . LEU A 1 85 ? 34.750 8.040 13.709 1.00 2.39 82 LEU A C 1
ATOM 642 O O . LEU A 1 85 ? 33.541 7.926 13.606 1.00 2.37 82 LEU A O 1
ATOM 655 N N . ALA A 1 87 ? 35.113 7.358 9.627 1.00 4.65 84 ALA A N 1
ATOM 656 C CA . ALA A 1 87 ? 35.763 6.432 8.689 1.00 3.33 84 ALA A CA 1
ATOM 657 C C . ALA A 1 87 ? 35.491 6.829 7.265 1.00 3.89 84 ALA A C 1
ATOM 658 O O . ALA A 1 87 ? 34.401 7.349 6.939 1.00 4.68 84 ALA A O 1
ATOM 660 N N . THR A 1 88 ? 36.486 6.577 6.405 1.00 4.21 85 THR A N 1
ATOM 661 C CA . THR A 1 88 ? 36.313 6.714 4.961 1.00 6.73 85 THR A CA 1
ATOM 662 C C . THR A 1 88 ? 37.116 5.586 4.343 1.00 7.40 85 THR A C 1
ATOM 663 O O . THR A 1 88 ? 38.006 5.008 4.987 1.00 5.21 85 THR A O 1
ATOM 667 N N A ARG A 1 89 ? 36.789 5.266 3.087 0.50 8.86 86 ARG A N 1
ATOM 668 N N B ARG A 1 89 ? 36.825 5.245 3.096 0.50 9.29 86 ARG A N 1
ATOM 669 C CA A ARG A 1 89 ? 37.532 4.258 2.323 0.50 10.38 86 ARG A CA 1
ATOM 670 C CA B ARG A 1 89 ? 37.660 4.250 2.446 0.50 10.96 86 ARG A CA 1
ATOM 671 C C A ARG A 1 89 ? 38.865 4.807 1.805 0.50 11.74 86 ARG A C 1
ATOM 672 C C B ARG A 1 89 ? 38.988 4.854 2.021 0.50 12.17 86 ARG A C 1
ATOM 673 O O A ARG A 1 89 ? 38.927 5.910 1.258 0.50 12.40 86 ARG A O 1
ATOM 674 O O B ARG A 1 89 ? 39.114 6.063 1.835 0.50 12.06 86 ARG A O 1
ATOM 689 N N A VAL A 1 90 ? 39.927 4.025 1.968 0.50 13.06 87 VAL A N 1
ATOM 690 N N B VAL A 1 90 ? 40.002 4.013 1.921 0.50 13.56 87 VAL A N 1
ATOM 691 C CA A VAL A 1 90 ? 41.265 4.418 1.521 0.50 14.55 87 VAL A CA 1
ATOM 692 C CA B VAL A 1 90 ? 41.318 4.502 1.561 0.50 15.57 87 VAL A CA 1
ATOM 693 C C A VAL A 1 90 ? 41.219 4.646 0.021 0.50 16.05 87 VAL A C 1
ATOM 694 C C B VAL A 1 90 ? 41.367 4.567 0.047 0.50 16.49 87 VAL A C 1
ATOM 695 O O A VAL A 1 90 ? 40.510 3.932 -0.681 0.50 16.51 87 VAL A O 1
ATOM 696 O O B VAL A 1 90 ? 40.886 3.663 -0.631 0.50 16.70 87 VAL A O 1
ATOM 703 N N . LYS A 1 91 ? 41.962 5.641 -0.463 1.00 17.87 88 LYS A N 1
ATOM 704 C CA . LYS A 1 91 ? 42.055 5.904 -1.912 1.00 19.16 88 LYS A CA 1
ATOM 705 C C . LYS A 1 91 ? 43.364 5.442 -2.586 1.00 20.63 88 LYS A C 1
ATOM 706 O O . LYS A 1 91 ? 44.171 4.689 -2.016 1.00 22.19 88 LYS A O 1
ATOM 712 N N . ALA B 1 9 ? 26.989 -0.549 21.728 1.00 11.93 6 ALA B N 1
ATOM 713 C CA . ALA B 1 9 ? 26.444 0.206 20.590 1.00 12.83 6 ALA B CA 1
ATOM 714 C C . ALA B 1 9 ? 25.155 -0.449 20.056 1.00 12.92 6 ALA B C 1
ATOM 715 O O . ALA B 1 9 ? 24.687 -0.037 18.982 1.00 15.51 6 ALA B O 1
ATOM 717 N N . ASP B 1 10 ? 24.616 -1.448 20.774 1.00 11.38 7 ASP B N 1
ATOM 718 C CA . ASP B 1 10 ? 23.459 -2.263 20.259 1.00 11.63 7 ASP B CA 1
ATOM 719 C C . ASP B 1 10 ? 22.104 -1.679 20.607 1.00 9.61 7 ASP B C 1
ATOM 720 O O . ASP B 1 10 ? 21.834 -1.401 21.768 1.00 11.47 7 ASP B O 1
ATOM 725 N N . ASN B 1 11 ? 21.234 -1.533 19.617 1.00 8.23 8 ASN B N 1
ATOM 726 C CA . ASN B 1 11 ? 19.927 -0.932 19.855 1.00 6.63 8 ASN B CA 1
ATOM 727 C C . ASN B 1 11 ? 18.876 -1.893 20.381 1.00 5.96 8 ASN B C 1
ATOM 728 O O . ASN B 1 11 ? 17.937 -1.494 21.052 1.00 3.98 8 ASN B O 1
ATOM 733 N N . ILE B 1 12 ? 19.012 -3.167 20.002 1.00 7.36 9 ILE B N 1
ATOM 734 C CA . ILE B 1 12 ? 18.126 -4.236 20.464 1.00 7.94 9 ILE B CA 1
ATOM 735 C C . ILE B 1 12 ? 19.010 -5.225 21.214 1.00 9.30 9 ILE B C 1
ATOM 736 O O . ILE B 1 12 ? 19.839 -5.916 20.567 1.00 11.07 9 ILE B O 1
ATOM 741 N N . HIS B 1 13 ? 18.925 -5.206 22.538 1.00 8.92 10 HIS B N 1
ATOM 742 C CA . HIS B 1 13 ? 19.739 -6.018 23.461 1.00 8.53 10 HIS B CA 1
ATOM 743 C C . HIS B 1 13 ? 18.962 -7.262 23.874 1.00 9.36 10 HIS B C 1
ATOM 744 O O . HIS B 1 13 ? 17.934 -7.107 24.521 1.00 9.22 10 HIS B O 1
ATOM 751 N N . ALA B 1 14 ? 19.453 -8.465 23.634 1.00 9.56 11 ALA B N 1
ATOM 752 C CA . ALA B 1 14 ? 18.749 -9.634 24.224 1.00 9.07 11 ALA B CA 1
ATOM 753 C C . ALA B 1 14 ? 19.188 -9.787 25.691 1.00 8.84 11 ALA B C 1
ATOM 754 O O . ALA B 1 14 ? 20.376 -9.920 25.983 1.00 9.31 11 ALA B O 1
ATOM 756 N N . VAL B 1 15 ? 18.240 -9.675 26.594 1.00 9.48 12 VAL B N 1
ATOM 757 C CA . VAL B 1 15 ? 18.531 -9.870 28.004 1.00 10.31 12 VAL B CA 1
ATOM 758 C C . VAL B 1 15 ? 18.472 -11.333 28.378 1.00 9.94 12 VAL B C 1
ATOM 759 O O . VAL B 1 15 ? 19.181 -11.783 29.303 1.00 10.05 12 VAL B O 1
ATOM 763 N N . SER B 1 16 ? 17.619 -12.068 27.693 1.00 8.77 13 SER B N 1
ATOM 764 C CA . SER B 1 16 ? 17.560 -13.513 27.719 1.00 9.20 13 SER B CA 1
ATOM 765 C C . SER B 1 16 ? 17.073 -13.905 26.348 1.00 8.51 13 SER B C 1
ATOM 766 O O . SER B 1 16 ? 16.807 -13.035 25.517 1.00 7.73 13 SER B O 1
ATOM 769 N N . SER B 1 17 ? 16.944 -15.182 26.089 1.00 9.10 14 SER B N 1
ATOM 770 C CA . SER B 1 17 ? 16.691 -15.592 24.723 1.00 9.46 14 SER B CA 1
ATOM 771 C C . SER B 1 17 ? 15.351 -15.059 24.210 1.00 9.62 14 SER B C 1
ATOM 772 O O . SER B 1 17 ? 15.253 -14.752 23.023 1.00 9.98 14 SER B O 1
ATOM 775 N N A GLU B 1 18 ? 14.382 -14.899 25.127 0.50 9.20 15 GLU B N 1
ATOM 776 N N B GLU B 1 18 ? 14.346 -14.919 25.084 0.50 9.25 15 GLU B N 1
ATOM 777 C CA A GLU B 1 18 ? 13.006 -14.541 24.789 0.50 9.45 15 GLU B CA 1
ATOM 778 C CA B GLU B 1 18 ? 13.027 -14.469 24.634 0.50 9.47 15 GLU B CA 1
ATOM 779 C C A GLU B 1 18 ? 12.572 -13.148 25.259 0.50 9.16 15 GLU B C 1
ATOM 780 C C B GLU B 1 18 ? 12.570 -13.153 25.274 0.50 9.18 15 GLU B C 1
ATOM 781 O O A GLU B 1 18 ? 11.377 -12.837 25.281 0.50 8.17 15 GLU B O 1
ATOM 782 O O B GLU B 1 18 ? 11.373 -12.890 25.417 0.50 8.26 15 GLU B O 1
ATOM 793 N N . ARG B 1 19 ? 13.536 -12.296 25.603 1.00 8.74 16 ARG B N 1
ATOM 794 C CA . ARG B 1 19 ? 13.247 -10.976 26.135 1.00 9.24 16 ARG B CA 1
ATOM 795 C C . ARG B 1 19 ? 14.290 -9.964 25.712 1.00 9.33 16 ARG B C 1
ATOM 796 O O . ARG B 1 19 ? 15.471 -10.224 25.778 1.00 10.84 16 ARG B O 1
ATOM 804 N N . TRP B 1 20 ? 13.830 -8.800 25.256 1.00 9.75 17 TRP B N 1
ATOM 805 C CA . TRP B 1 20 ? 14.741 -7.836 24.638 1.00 9.11 17 TRP B CA 1
ATOM 806 C C . TRP B 1 20 ? 14.525 -6.477 25.225 1.00 9.78 17 TRP B C 1
ATOM 807 O O . TRP B 1 20 ? 13.397 -6.083 25.523 1.00 10.83 17 TRP B O 1
ATOM 818 N N . ARG B 1 21 ? 15.633 -5.765 25.429 1.00 8.85 18 ARG B N 1
ATOM 819 C CA . ARG B 1 21 ? 15.623 -4.397 25.896 1.00 9.19 18 ARG B CA 1
ATOM 820 C C . ARG B 1 21 ? 15.969 -3.551 24.680 1.00 7.80 18 ARG B C 1
ATOM 821 O O . ARG B 1 21 ? 16.993 -3.763 24.052 1.00 8.98 18 ARG B O 1
ATOM 829 N N . ILE B 1 22 ? 15.076 -2.635 24.331 1.00 5.91 19 ILE B N 1
ATOM 830 C CA . ILE B 1 22 ? 15.190 -1.938 23.050 1.00 5.57 19 ILE B CA 1
ATOM 831 C C . ILE B 1 22 ? 15.224 -0.449 23.274 1.00 5.45 19 ILE B C 1
ATOM 832 O O . ILE B 1 22 ? 14.373 0.120 23.960 1.00 5.41 19 ILE B O 1
ATOM 837 N N . HIS B 1 23 ? 16.176 0.206 22.625 1.00 5.12 20 HIS B N 1
ATOM 838 C CA . HIS B 1 23 ? 16.222 1.634 22.594 1.00 5.18 20 HIS B CA 1
ATOM 839 C C . HIS B 1 23 ? 15.034 2.185 21.848 1.00 4.28 20 HIS B C 1
ATOM 840 O O . HIS B 1 23 ? 14.758 1.777 20.720 1.00 5.23 20 HIS B O 1
ATOM 847 N N . ALA B 1 24 ? 14.338 3.133 22.448 1.00 4.01 21 ALA B N 1
ATOM 848 C CA . ALA B 1 24 ? 13.184 3.706 21.787 1.00 4.20 21 ALA B CA 1
ATOM 849 C C . ALA B 1 24 ? 13.500 4.347 20.420 1.00 4.79 21 ALA B C 1
ATOM 850 O O . ALA B 1 24 ? 12.621 4.409 19.550 1.00 6.96 21 ALA B O 1
ATOM 852 N N . ALA B 1 25 ? 14.732 4.810 20.193 1.00 4.19 22 ALA B N 1
ATOM 853 C CA . ALA B 1 25 ? 15.109 5.428 18.886 1.00 4.37 22 ALA B CA 1
ATOM 854 C C . ALA B 1 25 ? 15.328 4.461 17.733 1.00 4.60 22 ALA B C 1
ATOM 855 O O . ALA B 1 25 ? 15.554 4.894 16.612 1.00 5.40 22 ALA B O 1
ATOM 857 N N . THR B 1 26 ? 15.265 3.167 18.022 1.00 3.83 23 THR B N 1
ATOM 858 C CA . THR B 1 26 ? 15.519 2.132 17.026 1.00 4.17 23 THR B CA 1
ATOM 859 C C . THR B 1 26 ? 14.517 2.323 15.876 1.00 4.47 23 THR B C 1
ATOM 860 O O . THR B 1 26 ? 13.303 2.466 16.127 1.00 3.79 23 THR B O 1
ATOM 864 N N . GLU B 1 27 ? 15.009 2.319 14.638 1.00 3.57 24 GLU B N 1
ATOM 865 C CA . GLU B 1 27 ? 14.118 2.522 13.485 1.00 4.15 24 GLU B CA 1
ATOM 866 C C . GLU B 1 27 ? 13.210 1.334 13.262 1.00 3.81 24 GLU B C 1
ATOM 867 O O . GLU B 1 27 ? 13.602 0.190 13.445 1.00 2.10 24 GLU B O 1
ATOM 873 N N . ILE B 1 28 ? 11.960 1.628 12.877 1.00 4.28 25 ILE B N 1
ATOM 874 C CA . ILE B 1 28 ? 10.934 0.620 12.756 1.00 4.36 25 ILE B CA 1
ATOM 875 C C . ILE B 1 28 ? 11.363 -0.475 11.791 1.00 4.25 25 ILE B C 1
ATOM 876 O O . ILE B 1 28 ? 11.132 -1.657 12.074 1.00 3.76 25 ILE B O 1
ATOM 881 N N . GLU B 1 29 ? 12.041 -0.114 10.679 1.00 4.19 26 GLU B N 1
ATOM 882 C CA . GLU B 1 29 ? 12.463 -1.106 9.732 1.00 4.69 26 GLU B CA 1
ATOM 883 C C . GLU B 1 29 ? 13.449 -2.084 10.358 1.00 4.71 26 GLU B C 1
ATOM 884 O O . GLU B 1 29 ? 13.491 -3.252 9.973 1.00 5.09 26 GLU B O 1
ATOM 890 N N . ASP B 1 30 ? 14.273 -1.591 11.281 1.00 3.57 27 ASP B N 1
ATOM 891 C CA . ASP B 1 30 ? 15.229 -2.467 11.959 1.00 3.99 27 ASP B CA 1
ATOM 892 C C . ASP B 1 30 ? 14.546 -3.438 12.949 1.00 3.47 27 ASP B C 1
ATOM 893 O O . ASP B 1 30 ? 15.003 -4.584 13.115 1.00 4.48 27 ASP B O 1
ATOM 898 N N . ILE B 1 31 ? 13.484 -2.965 13.586 1.00 3.80 28 ILE B N 1
ATOM 899 C CA . ILE B 1 31 ? 12.648 -3.809 14.425 1.00 3.92 28 ILE B CA 1
ATOM 900 C C . ILE B 1 31 ? 12.092 -4.952 13.558 1.00 3.95 28 ILE B C 1
ATOM 901 O O . ILE B 1 31 ? 12.160 -6.115 13.921 1.00 4.67 28 ILE B O 1
ATOM 906 N N . ASN B 1 32 ? 11.532 -4.590 12.408 1.00 4.30 29 ASN B N 1
ATOM 907 C CA . ASN B 1 32 ? 10.942 -5.555 11.461 1.00 4.88 29 ASN B CA 1
ATOM 908 C C . ASN B 1 32 ? 11.953 -6.607 11.012 1.00 5.15 29 ASN B C 1
ATOM 909 O O . ASN B 1 32 ? 11.627 -7.812 10.959 1.00 6.29 29 ASN B O 1
ATOM 914 N N . THR B 1 33 ? 13.167 -6.168 10.650 1.00 5.58 30 THR B N 1
ATOM 915 C CA . THR B 1 33 ? 14.217 -7.119 10.266 1.00 5.58 30 THR B CA 1
ATOM 916 C C . THR B 1 33 ? 14.489 -8.107 11.407 1.00 5.78 30 THR B C 1
ATOM 917 O O . THR B 1 33 ? 14.607 -9.333 11.183 1.00 5.87 30 THR B O 1
ATOM 921 N N . PHE B 1 34 ? 14.624 -7.579 12.618 1.00 3.86 31 PHE B N 1
ATOM 922 C CA . PHE B 1 34 ? 15.013 -8.371 13.790 1.00 4.55 31 PHE B CA 1
ATOM 923 C C . PHE B 1 34 ? 13.962 -9.393 14.193 1.00 5.86 31 PHE B C 1
ATOM 924 O O . PHE B 1 34 ? 14.303 -10.532 14.524 1.00 5.23 31 PHE B O 1
ATOM 932 N N . PHE B 1 35 ? 12.695 -8.986 14.160 1.00 6.63 32 PHE B N 1
ATOM 933 C CA . PHE B 1 35 ? 11.594 -9.815 14.660 1.00 7.27 32 PHE B CA 1
ATOM 934 C C . PHE B 1 35 ? 10.729 -10.487 13.586 1.00 8.46 32 PHE B C 1
ATOM 935 O O . PHE B 1 35 ? 9.933 -11.396 13.882 1.00 8.58 32 PHE B O 1
ATOM 943 N N . GLY B 1 36 ? 10.863 -10.060 12.340 1.00 9.16 33 GLY B N 1
ATOM 944 C CA . GLY B 1 36 ? 10.034 -10.587 11.252 1.00 9.26 33 GLY B CA 1
ATOM 945 C C . GLY B 1 36 ? 8.643 -9.934 11.213 1.00 10.52 33 GLY B C 1
ATOM 946 O O . GLY B 1 36 ? 7.730 -10.448 10.551 1.00 12.30 33 GLY B O 1
ATOM 947 N N . THR B 1 37 ? 8.476 -8.815 11.922 1.00 9.05 34 THR B N 1
ATOM 948 C CA . THR B 1 37 ? 7.232 -8.072 12.022 1.00 8.64 34 THR B CA 1
ATOM 949 C C . THR B 1 37 ? 7.098 -7.188 10.789 1.00 8.58 34 THR B C 1
ATOM 950 O O . THR B 1 37 ? 8.041 -7.071 10.012 1.00 9.18 34 THR B O 1
ATOM 954 N N A GLU B 1 38 ? 5.937 -6.559 10.615 0.50 9.30 35 GLU B N 1
ATOM 955 N N B GLU B 1 38 ? 5.912 -6.600 10.617 0.50 8.91 35 GLU B N 1
ATOM 956 C CA A GLU B 1 38 ? 5.672 -5.731 9.434 0.50 9.41 35 GLU B CA 1
ATOM 957 C CA B GLU B 1 38 ? 5.580 -5.739 9.476 0.50 8.67 35 GLU B CA 1
ATOM 958 C C A GLU B 1 38 ? 5.094 -4.371 9.835 0.50 9.29 35 GLU B C 1
ATOM 959 C C B GLU B 1 38 ? 4.931 -4.458 9.991 0.50 8.83 35 GLU B C 1
ATOM 960 O O A GLU B 1 38 ? 4.271 -3.801 9.107 0.50 9.00 35 GLU B O 1
ATOM 961 O O B GLU B 1 38 ? 3.851 -4.057 9.551 0.50 8.66 35 GLU B O 1
ATOM 972 N N . TYR B 1 39 ? 5.590 -3.827 10.948 1.00 9.22 36 TYR B N 1
ATOM 973 C CA . TYR B 1 39 ? 5.098 -2.566 11.464 1.00 10.20 36 TYR B CA 1
ATOM 974 C C . TYR B 1 39 ? 5.315 -1.435 10.473 1.00 11.10 36 TYR B C 1
ATOM 975 O O . TYR B 1 39 ? 6.310 -1.378 9.737 1.00 10.19 36 TYR B O 1
ATOM 984 N N . SER B 1 40 ? 4.370 -0.517 10.464 1.00 12.71 37 SER B N 1
ATOM 985 C CA . SER B 1 40 ? 4.513 0.653 9.648 1.00 14.86 37 SER B CA 1
ATOM 986 C C . SER B 1 40 ? 3.733 1.798 10.290 1.00 15.75 37 SER B C 1
ATOM 987 O O . SER B 1 40 ? 2.805 1.587 11.093 1.00 16.33 37 SER B O 1
ATOM 990 N N . SER B 1 41 ? 4.118 3.018 9.939 1.00 16.06 38 SER B N 1
ATOM 991 C CA . SER B 1 41 ? 3.445 4.185 10.442 1.00 15.21 38 SER B CA 1
ATOM 992 C C . SER B 1 41 ? 3.830 5.333 9.531 1.00 15.63 38 SER B C 1
ATOM 993 O O . SER B 1 41 ? 4.977 5.387 9.021 1.00 15.30 38 SER B O 1
ATOM 996 N N . GLU B 1 42 ? 2.871 6.230 9.325 1.00 15.78 39 GLU B N 1
ATOM 997 C CA . GLU B 1 42 ? 3.103 7.435 8.553 1.00 16.09 39 GLU B CA 1
ATOM 998 C C . GLU B 1 42 ? 3.373 8.580 9.502 1.00 15.97 39 GLU B C 1
ATOM 999 O O . GLU B 1 42 ? 3.700 9.673 9.054 1.00 16.40 39 GLU B O 1
ATOM 1005 N N . GLU B 1 43 ? 3.270 8.324 10.807 1.00 15.61 40 GLU B N 1
ATOM 1006 C CA . GLU B 1 43 ? 3.492 9.369 11.803 1.00 15.47 40 GLU B CA 1
ATOM 1007 C C . GLU B 1 43 ? 4.753 9.132 12.620 1.00 15.21 40 GLU B C 1
ATOM 1008 O O . GLU B 1 43 ? 5.218 10.052 13.295 1.00 16.83 40 GLU B O 1
ATOM 1014 N N . ALA B 1 44 ? 5.334 7.935 12.520 1.00 13.61 41 ALA B N 1
ATOM 1015 C CA . ALA B 1 44 ? 6.505 7.570 13.306 1.00 11.68 41 ALA B CA 1
ATOM 1016 C C . ALA B 1 44 ? 7.533 6.768 12.502 1.00 10.54 41 ALA B C 1
ATOM 1017 O O . ALA B 1 44 ? 7.170 5.993 11.647 1.00 10.23 41 ALA B O 1
ATOM 1019 N N A ASP B 1 45 ? 8.787 6.967 12.887 0.50 9.58 42 ASP B N 1
ATOM 1020 N N B ASP B 1 45 ? 8.834 6.908 12.749 0.50 9.17 42 ASP B N 1
ATOM 1021 C CA A ASP B 1 45 ? 9.943 6.375 12.231 0.50 8.83 42 ASP B CA 1
ATOM 1022 C CA B ASP B 1 45 ? 9.792 5.937 12.136 0.50 8.37 42 ASP B CA 1
ATOM 1023 C C A ASP B 1 45 ? 10.722 5.446 13.154 0.50 7.79 42 ASP B C 1
ATOM 1024 C C B ASP B 1 45 ? 10.628 5.224 13.166 0.50 7.74 42 ASP B C 1
ATOM 1025 O O A ASP B 1 45 ? 11.628 4.746 12.683 0.50 6.30 42 ASP B O 1
ATOM 1026 O O B ASP B 1 45 ? 11.502 4.444 12.791 0.50 7.24 42 ASP B O 1
ATOM 1035 N N . THR B 1 46 ? 10.378 5.475 14.447 1.00 7.08 43 THR B N 1
ATOM 1036 C CA . THR B 1 46 ? 11.086 4.708 15.499 1.00 6.92 43 THR B CA 1
ATOM 1037 C C . THR B 1 46 ? 10.094 3.903 16.284 1.00 6.09 43 THR B C 1
ATOM 1038 O O . THR B 1 46 ? 8.897 4.206 16.303 1.00 4.67 43 THR B O 1
ATOM 1042 N N . ILE B 1 47 ? 10.600 2.898 16.987 1.00 5.51 44 ILE B N 1
ATOM 1043 C CA . ILE B 1 47 ? 9.717 2.069 17.800 1.00 5.88 44 ILE B CA 1
ATOM 1044 C C . ILE B 1 47 ? 9.091 2.837 18.966 1.00 5.82 44 ILE B C 1
ATOM 1045 O O . ILE B 1 47 ? 7.920 2.649 19.266 1.00 5.75 44 ILE B O 1
ATOM 1050 N N . GLY B 1 48 ? 9.860 3.703 19.609 1.00 4.66 45 GLY B N 1
ATOM 1051 C CA . GLY B 1 48 ? 9.302 4.622 20.600 1.00 5.83 45 GLY B CA 1
ATOM 1052 C C . GLY B 1 48 ? 8.171 5.483 20.032 1.00 5.44 45 GLY B C 1
ATOM 1053 O O . GLY B 1 48 ? 7.124 5.654 20.680 1.00 5.35 45 GLY B O 1
ATOM 1054 N N . GLY B 1 49 ? 8.384 6.054 18.842 1.00 5.46 46 GLY B N 1
ATOM 1055 C CA . GLY B 1 49 ? 7.323 6.789 18.151 1.00 5.72 46 GLY B CA 1
ATOM 1056 C C . GLY B 1 49 ? 6.078 5.975 17.945 1.00 5.52 46 GLY B C 1
ATOM 1057 O O . GLY B 1 49 ? 4.949 6.464 18.148 1.00 4.53 46 GLY B O 1
ATOM 1058 N N . LEU B 1 50 ? 6.248 4.719 17.544 1.00 5.26 47 LEU B N 1
ATOM 1059 C CA . LEU B 1 50 ? 5.090 3.838 17.338 1.00 6.19 47 LEU B CA 1
ATOM 1060 C C . LEU B 1 50 ? 4.349 3.557 18.651 1.00 5.34 47 LEU B C 1
ATOM 1061 O O . LEU B 1 50 ? 3.132 3.555 18.700 1.00 5.32 47 LEU B O 1
ATOM 1066 N N . VAL B 1 51 ? 5.096 3.299 19.723 1.00 6.06 48 VAL B N 1
ATOM 1067 C CA . VAL B 1 51 ? 4.468 3.055 21.013 1.00 6.44 48 VAL B CA 1
ATOM 1068 C C . VAL B 1 51 ? 3.674 4.284 21.503 1.00 6.99 48 VAL B C 1
ATOM 1069 O O . VAL B 1 51 ? 2.565 4.180 22.026 1.00 7.44 48 VAL B O 1
ATOM 1073 N N . ILE B 1 52 ? 4.253 5.455 21.312 1.00 6.47 49 ILE B N 1
ATOM 1074 C CA . ILE B 1 52 ? 3.563 6.682 21.665 1.00 7.34 49 ILE B CA 1
ATOM 1075 C C . ILE B 1 52 ? 2.271 6.823 20.826 1.00 7.05 49 ILE B C 1
ATOM 1076 O O . ILE B 1 52 ? 1.233 7.234 21.347 1.00 7.94 49 ILE B O 1
ATOM 1081 N N . GLN B 1 53 ? 2.350 6.516 19.524 1.00 7.95 50 GLN B N 1
ATOM 1082 C CA . GLN B 1 53 ? 1.176 6.578 18.635 1.00 8.29 50 GLN B CA 1
ATOM 1083 C C . GLN B 1 53 ? 0.092 5.650 19.174 1.00 9.22 50 GLN B C 1
ATOM 1084 O O . GLN B 1 53 ? -1.085 6.020 19.260 1.00 8.44 50 GLN B O 1
ATOM 1090 N N . GLU B 1 54 ? 0.474 4.430 19.499 1.00 7.57 51 GLU B N 1
ATOM 1091 C CA . GLU B 1 54 ? -0.498 3.437 19.927 1.00 8.88 51 GLU B CA 1
ATOM 1092 C C . GLU B 1 54 ? -1.149 3.824 21.229 1.00 8.11 51 GLU B C 1
ATOM 1093 O O . GLU B 1 54 ? -2.340 3.593 21.424 1.00 8.33 51 GLU B O 1
ATOM 1099 N N . LEU B 1 55 ? -0.356 4.348 22.144 1.00 9.01 52 LEU B N 1
ATOM 1100 C CA . LEU B 1 55 ? -0.851 4.689 23.462 1.00 8.91 52 LEU B CA 1
ATOM 1101 C C . LEU B 1 55 ? -1.554 6.035 23.491 1.00 8.68 52 LEU B C 1
ATOM 1102 O O . LEU B 1 55 ? -2.296 6.313 24.434 1.00 7.46 52 LEU B O 1
ATOM 1107 N N . GLY B 1 56 ? -1.291 6.868 22.491 1.00 8.48 53 GLY B N 1
ATOM 1108 C CA . GLY B 1 56 ? -1.899 8.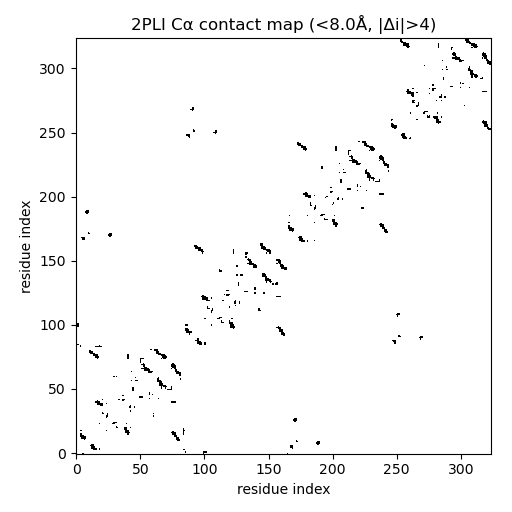175 22.357 1.00 9.27 53 GLY B CA 1
ATOM 1109 C C . GLY B 1 56 ? -1.352 9.250 23.253 1.00 9.69 53 GLY B C 1
ATOM 1110 O O . GLY B 1 56 ? -1.938 10.330 23.361 1.00 11.14 53 GLY B O 1
ATOM 1111 N N . HIS B 1 57 ? -0.205 8.984 23.864 1.00 9.97 54 HIS B N 1
ATOM 1112 C CA . HIS B 1 57 ? 0.439 9.899 24.803 1.00 11.56 54 HIS B CA 1
ATOM 1113 C C . HIS B 1 57 ? 1.830 9.358 25.165 1.00 11.07 54 HIS B C 1
ATOM 1114 O O . HIS B 1 57 ? 2.158 8.167 24.939 1.00 10.44 54 HIS B O 1
ATOM 1121 N N . LEU B 1 58 ? 2.638 10.238 25.747 1.00 12.97 55 LEU B N 1
ATOM 1122 C CA . LEU B 1 58 ? 3.948 9.852 26.302 1.00 12.21 55 LEU B CA 1
ATOM 1123 C C . LEU B 1 58 ? 3.742 9.034 27.570 1.00 13.10 55 LEU B C 1
ATOM 1124 O O . LEU B 1 58 ? 3.172 9.537 28.586 1.00 12.12 55 LEU B O 1
ATOM 1129 N N . PRO B 1 59 ? 4.130 7.764 27.519 1.00 13.06 56 PRO B N 1
ATOM 1130 C CA . PRO B 1 59 ? 3.759 6.909 28.606 1.00 13.55 56 PRO B CA 1
ATOM 1131 C C . PRO B 1 59 ? 4.720 6.922 29.768 1.00 14.18 56 PRO B C 1
ATOM 1132 O O . PRO B 1 59 ? 5.792 7.541 29.684 1.00 14.63 56 PRO B O 1
ATOM 1136 N N . VAL B 1 60 ? 4.301 6.250 30.838 1.00 13.93 57 VAL B N 1
ATOM 1137 C CA . VAL B 1 60 ? 5.116 6.024 31.999 1.00 14.68 57 VAL B CA 1
ATOM 1138 C C . VAL B 1 60 ? 5.543 4.562 32.062 1.00 15.01 57 VAL B C 1
ATOM 1139 O O . VAL B 1 60 ? 4.966 3.688 31.423 1.00 14.25 57 VAL B O 1
ATOM 1143 N N . ARG B 1 61 ? 6.569 4.317 32.865 1.00 16.15 58 ARG B N 1
ATOM 1144 C CA . ARG B 1 61 ? 7.071 2.980 33.112 1.00 16.51 58 ARG B CA 1
ATOM 1145 C C . ARG B 1 61 ? 5.928 2.038 33.484 1.00 16.28 58 ARG B C 1
ATOM 1146 O O . ARG B 1 61 ? 5.059 2.392 34.304 1.00 15.15 58 ARG B O 1
ATOM 1154 N N . GLY B 1 62 ? 5.929 0.856 32.878 1.00 16.17 59 GLY B N 1
ATOM 1155 C CA . GLY B 1 62 ? 4.910 -0.155 33.131 1.00 16.01 59 GLY B CA 1
ATOM 1156 C C . GLY B 1 62 ? 3.777 -0.247 32.128 1.00 16.10 59 GLY B C 1
ATOM 1157 O O . GLY B 1 62 ? 3.039 -1.237 32.102 1.00 17.07 59 GLY B O 1
ATOM 1158 N N . GLU B 1 63 ? 3.595 0.781 31.314 1.00 16.14 60 GLU B N 1
ATOM 1159 C CA . GLU B 1 63 ? 2.567 0.739 30.296 1.00 16.43 60 GLU B CA 1
ATOM 1160 C C . GLU B 1 63 ? 2.982 -0.243 29.208 1.00 16.69 60 GLU B C 1
ATOM 1161 O O . GLU B 1 63 ? 4.165 -0.428 28.928 1.00 15.22 60 GLU B O 1
ATOM 1167 N N . LYS B 1 64 ? 1.979 -0.887 28.618 1.00 17.04 61 LYS B N 1
ATOM 1168 C CA . LYS B 1 64 ? 2.178 -1.968 27.686 1.00 17.83 61 LYS B CA 1
ATOM 1169 C C . LYS B 1 64 ? 1.396 -1.710 26.402 1.00 16.96 61 LYS B C 1
ATOM 1170 O O . LYS B 1 64 ? 0.326 -1.083 26.417 1.00 16.62 61 LYS B O 1
ATOM 1176 N N . VAL B 1 65 ? 1.954 -2.198 25.305 1.00 16.28 62 VAL B N 1
ATOM 1177 C CA . VAL B 1 65 ? 1.362 -2.121 23.980 1.00 15.82 62 VAL B CA 1
ATOM 1178 C C . VAL B 1 65 ? 1.565 -3.477 23.325 1.00 15.24 62 VAL B C 1
ATOM 1179 O O . VAL B 1 65 ? 2.682 -3.954 23.243 1.00 15.33 62 VAL B O 1
ATOM 1183 N N . LEU B 1 66 ? 0.490 -4.106 22.870 1.00 15.17 63 LEU B N 1
ATOM 1184 C CA . LEU B 1 66 ? 0.589 -5.320 22.108 1.00 16.22 63 LEU B CA 1
ATOM 1185 C C . LEU B 1 66 ? 0.366 -5.012 20.633 1.00 17.15 63 LEU B C 1
ATOM 1186 O O . LEU B 1 66 ? -0.702 -4.505 20.264 1.00 15.81 63 LEU B O 1
ATOM 1191 N N . ILE B 1 67 ? 1.333 -5.339 19.783 1.00 17.21 64 ILE B N 1
ATOM 1192 C CA . ILE B 1 67 ? 1.152 -5.179 18.334 1.00 17.76 64 ILE B CA 1
ATOM 1193 C C . ILE B 1 67 ? 1.933 -6.222 17.597 1.00 17.89 64 ILE B C 1
ATOM 1194 O O . ILE B 1 67 ? 3.081 -6.490 17.934 1.00 17.53 64 ILE B O 1
ATOM 1199 N N A GLY B 1 68 ? 1.333 -6.833 16.581 0.50 17.72 65 GLY B N 1
ATOM 1200 N N B GLY B 1 68 ? 1.313 -6.767 16.557 0.50 18.32 65 GLY B N 1
ATOM 1201 C CA A GLY B 1 68 ? 2.076 -7.724 15.688 0.50 17.85 65 GLY B CA 1
ATOM 1202 C CA B GLY B 1 68 ? 1.802 -7.975 15.944 0.50 18.94 65 GLY B CA 1
ATOM 1203 C C A GLY B 1 68 ? 2.710 -8.926 16.375 0.50 17.60 65 GLY B C 1
ATOM 1204 C C B GLY B 1 68 ? 1.784 -9.013 17.040 0.50 18.81 65 GLY B C 1
ATOM 1205 O O A GLY B 1 68 ? 3.713 -9.448 15.903 0.50 18.85 65 GLY B O 1
ATOM 1206 O O B GLY B 1 68 ? 0.885 -9.039 17.880 0.50 20.12 65 GLY B O 1
ATOM 1207 N N A GLY B 1 69 ? 2.137 -9.357 17.498 0.50 17.53 66 GLY B N 1
ATOM 1208 N N B GLY B 1 69 ? 2.796 -9.852 17.073 0.50 18.54 66 GLY B N 1
ATOM 1209 C CA A GLY B 1 69 ? 2.590 -10.573 18.187 0.50 17.28 66 GLY B CA 1
ATOM 1210 C CA B GLY B 1 69 ? 2.868 -10.831 18.125 0.50 17.67 66 GLY B CA 1
ATOM 1211 C C A GLY B 1 69 ? 3.773 -10.373 19.125 0.50 17.23 66 GLY B C 1
ATOM 1212 C C B GLY B 1 69 ? 3.731 -10.407 19.293 0.50 17.47 66 GLY B C 1
ATOM 1213 O O A GLY B 1 69 ? 4.445 -11.327 19.523 0.50 16.89 66 GLY B O 1
ATOM 1214 O O B GLY B 1 69 ? 4.090 -11.258 20.092 0.50 17.07 66 GLY B O 1
ATOM 1215 N N . LEU B 1 70 ? 4.041 -9.109 19.423 1.00 16.57 67 LEU B N 1
ATOM 1216 C CA . LEU B 1 70 ? 5.008 -8.680 20.418 1.00 16.23 67 LEU B CA 1
ATOM 1217 C C . LEU B 1 70 ? 4.326 -7.776 21.415 1.00 14.77 67 LEU B C 1
ATOM 1218 O O . LEU B 1 70 ? 3.443 -7.006 21.052 1.00 16.22 67 LEU B O 1
ATOM 1223 N N . GLN B 1 71 ? 4.752 -7.865 22.672 1.00 14.74 68 GLN B N 1
ATOM 1224 C CA . GLN B 1 71 ? 4.272 -7.006 23.737 1.00 14.95 68 GLN B CA 1
ATOM 1225 C C . GLN B 1 71 ? 5.416 -6.116 24.122 1.00 14.08 68 GLN B C 1
ATOM 1226 O O . GLN B 1 71 ? 6.470 -6.632 24.488 1.00 13.14 68 GLN B O 1
ATOM 1232 N N . PHE B 1 72 ? 5.231 -4.799 23.998 1.00 14.03 69 PHE B N 1
ATOM 1233 C CA . PHE B 1 72 ? 6.243 -3.806 24.403 1.00 13.96 69 PHE B CA 1
ATOM 1234 C C . PHE B 1 72 ? 5.849 -3.211 25.730 1.00 14.00 69 PHE B C 1
ATOM 1235 O O . PHE B 1 72 ? 4.745 -2.738 25.878 1.00 16.10 69 PHE B O 1
ATOM 1243 N N . THR B 1 73 ? 6.735 -3.267 26.717 1.00 13.34 70 THR B N 1
ATOM 1244 C CA . THR B 1 73 ? 6.454 -2.695 28.028 1.00 12.48 70 THR B CA 1
ATOM 1245 C C . THR B 1 73 ? 7.420 -1.532 28.149 1.00 12.62 70 THR B C 1
ATOM 1246 O O . THR B 1 73 ? 8.569 -1.670 27.773 1.00 12.85 70 THR B O 1
ATOM 1250 N N . VAL B 1 74 ? 6.947 -0.402 28.654 1.00 12.01 71 VAL B N 1
ATOM 1251 C CA . VAL B 1 74 ? 7.804 0.772 28.858 1.00 11.14 71 VAL B CA 1
ATOM 1252 C C . VAL B 1 74 ? 8.676 0.525 30.056 1.00 11.53 71 VAL B C 1
ATOM 1253 O O . VAL B 1 74 ? 8.178 0.361 31.187 1.00 11.17 71 VAL B O 1
ATOM 1257 N N . ALA B 1 75 ? 9.978 0.476 29.804 1.00 11.81 72 ALA B N 1
ATOM 1258 C CA . ALA B 1 75 ? 10.970 0.190 30.827 1.00 12.18 72 ALA B CA 1
ATOM 1259 C C . ALA B 1 75 ? 11.485 1.487 31.450 1.00 12.42 72 ALA B C 1
ATOM 1260 O O . ALA B 1 75 ? 11.745 1.534 32.639 1.00 13.55 72 ALA B O 1
ATOM 1262 N N . ARG B 1 76 ? 11.692 2.515 30.634 1.00 11.39 73 ARG B N 1
ATOM 1263 C CA . ARG B 1 76 ? 12.138 3.809 31.134 1.00 11.46 73 ARG B CA 1
ATOM 1264 C C . ARG B 1 76 ? 11.542 4.925 30.324 1.00 11.87 73 ARG B C 1
ATOM 1265 O O . ARG B 1 76 ? 11.668 4.954 29.099 1.00 9.37 73 ARG B O 1
ATOM 1273 N N . ALA B 1 77 ? 10.884 5.857 31.006 1.00 12.30 74 ALA B N 1
ATOM 1274 C CA . ALA B 1 77 ? 10.420 7.086 30.372 1.00 14.08 74 ALA B CA 1
ATOM 1275 C C . ALA B 1 77 ? 10.164 8.176 31.407 1.00 15.01 74 ALA B C 1
ATOM 1276 O O . ALA B 1 77 ? 9.619 7.912 32.479 1.00 15.48 74 ALA B O 1
ATOM 1278 N N . ASP B 1 78 ? 10.560 9.401 31.079 1.00 16.61 75 ASP B N 1
ATOM 1279 C CA . ASP B 1 78 ? 10.332 10.541 31.958 1.00 17.49 75 ASP B CA 1
ATOM 1280 C C . ASP B 1 78 ? 9.344 11.526 31.341 1.00 18.33 75 ASP B C 1
ATOM 1281 O O . ASP B 1 78 ? 8.476 11.140 30.558 1.00 18.12 75 ASP B O 1
ATOM 1286 N N . ASN B 1 79 ? 9.482 12.798 31.699 1.00 18.63 76 ASN B N 1
ATOM 1287 C CA . ASN B 1 79 ? 8.512 13.814 31.308 1.00 18.94 76 ASN B CA 1
ATOM 1288 C C . ASN B 1 79 ? 8.829 14.418 29.944 1.00 18.96 76 ASN B C 1
ATOM 1289 O O . ASN B 1 79 ? 8.040 15.189 29.398 1.00 19.47 76 ASN B O 1
ATOM 1294 N N . ARG B 1 80 ? 9.988 14.063 29.400 1.00 18.40 77 ARG B N 1
ATOM 1295 C CA . ARG B 1 80 ? 10.382 14.517 28.065 1.00 17.80 77 ARG B CA 1
ATOM 1296 C C . ARG B 1 80 ? 10.548 13.406 27.035 1.00 16.69 77 ARG B C 1
ATOM 1297 O O . ARG B 1 80 ? 10.306 13.648 25.858 1.00 16.34 77 ARG B O 1
ATOM 1305 N N . ARG B 1 81 ? 10.989 12.218 27.450 1.00 15.84 78 ARG B N 1
ATOM 1306 C CA . ARG B 1 81 ? 11.293 11.163 26.470 1.00 15.57 78 ARG B CA 1
ATOM 1307 C C . ARG B 1 81 ? 10.940 9.789 26.912 1.00 13.71 78 ARG B C 1
ATOM 1308 O O . ARG B 1 81 ? 10.996 9.478 28.082 1.00 14.55 78 ARG B O 1
ATOM 1316 N N . LEU B 1 82 ? 10.620 8.963 25.937 1.00 11.18 79 LEU B N 1
ATOM 1317 C CA . LEU B 1 82 ? 10.475 7.531 26.157 1.00 9.55 79 LEU B CA 1
ATOM 1318 C C . LEU B 1 82 ? 11.819 6.963 25.758 1.00 8.73 79 LEU B C 1
ATOM 1319 O O . LEU B 1 82 ? 12.263 7.203 24.625 1.00 9.79 79 LEU B O 1
ATOM 1324 N N . HIS B 1 83 ? 12.486 6.234 26.674 1.00 7.68 80 HIS B N 1
ATOM 1325 C CA . HIS B 1 83 ? 13.877 5.802 26.467 1.00 7.37 80 HIS B CA 1
ATOM 1326 C C . HIS B 1 83 ? 14.003 4.355 26.064 1.00 5.54 80 HIS B C 1
ATOM 1327 O O . HIS B 1 83 ? 14.736 4.035 25.134 1.00 6.32 80 HIS B O 1
ATOM 1334 N N . THR B 1 84 ? 13.271 3.472 26.754 1.00 6.97 81 THR B N 1
ATOM 1335 C CA . THR B 1 84 ? 13.538 2.050 26.660 1.00 7.27 81 THR B CA 1
ATOM 1336 C C . THR B 1 84 ? 12.259 1.249 26.758 1.00 8.33 81 THR B C 1
ATOM 1337 O O . THR B 1 84 ? 11.415 1.535 27.601 1.00 9.11 81 THR B O 1
ATOM 1341 N N . LEU B 1 85 ? 12.157 0.242 25.922 1.00 8.08 82 LEU B N 1
ATOM 1342 C CA . LEU B 1 85 ? 11.071 -0.724 25.943 1.00 9.13 82 LEU B CA 1
ATOM 1343 C C . LEU B 1 85 ? 11.629 -2.081 26.274 1.00 9.85 82 LEU B C 1
ATOM 1344 O O . LEU B 1 85 ? 12.770 -2.379 25.909 1.00 11.30 82 LEU B O 1
ATOM 1357 N N . ALA B 1 87 ? 10.607 -5.957 25.290 1.00 11.59 84 ALA B N 1
ATOM 1358 C CA . ALA B 1 87 ? 9.719 -6.714 24.449 1.00 12.80 84 ALA B CA 1
ATOM 1359 C C . ALA B 1 87 ? 9.756 -8.187 24.818 1.00 13.43 84 ALA B C 1
ATOM 1360 O O . ALA B 1 87 ? 10.813 -8.725 25.123 1.00 12.77 84 ALA B O 1
ATOM 1362 N N . THR B 1 88 ? 8.592 -8.823 24.722 1.00 14.52 85 THR B N 1
ATOM 1363 C CA . THR B 1 88 ? 8.450 -10.269 24.761 1.00 15.77 85 THR B CA 1
ATOM 1364 C C . THR B 1 88 ? 7.444 -10.663 23.659 1.00 16.65 85 THR B C 1
ATOM 1365 O O . THR B 1 88 ? 6.666 -9.825 23.191 1.00 14.39 85 THR B O 1
ATOM 1369 N N . ARG B 1 89 ? 7.455 -11.926 23.246 1.00 18.39 86 ARG B N 1
ATOM 1370 C CA . ARG B 1 89 ? 6.457 -12.439 22.304 1.00 20.53 86 ARG B CA 1
ATOM 1371 C C . ARG B 1 89 ? 5.173 -12.843 23.025 1.00 21.96 86 ARG B C 1
ATOM 1372 O O . ARG B 1 89 ? 5.211 -13.425 24.113 1.00 21.61 86 ARG B O 1
ATOM 1380 N N . VAL B 1 90 ? 4.024 -12.527 22.432 1.00 22.76 87 VAL B N 1
ATOM 1381 C CA . VAL B 1 90 ? 2.766 -12.990 23.014 1.00 24.21 87 VAL B CA 1
ATOM 1382 C C . VAL B 1 90 ? 2.494 -14.475 22.705 1.00 25.47 87 VAL B C 1
ATOM 1383 O O . VAL B 1 90 ? 2.766 -14.964 21.598 1.00 26.28 87 VAL B O 1
ATOM 1387 N N . ASP C 1 10 ? 16.996 9.717 10.451 1.00 19.20 7 ASP C N 1
ATOM 1388 C CA . ASP C 1 10 ? 17.620 9.678 9.095 1.00 17.80 7 ASP C CA 1
ATOM 1389 C C . ASP C 1 10 ? 16.678 9.102 8.010 1.00 17.40 7 ASP C C 1
ATOM 1390 O O . ASP C 1 10 ? 16.257 7.917 8.035 1.00 19.14 7 ASP C O 1
ATOM 1395 N N . ASN C 1 11 ? 16.337 9.960 7.047 1.00 14.73 8 ASN C N 1
ATOM 1396 C CA . ASN C 1 11 ? 15.567 9.549 5.893 1.00 13.03 8 ASN C CA 1
ATOM 1397 C C . ASN C 1 11 ? 16.396 8.679 4.967 1.00 11.66 8 ASN C C 1
ATOM 1398 O O . ASN C 1 11 ? 15.838 7.977 4.125 1.00 11.68 8 ASN C O 1
ATOM 1403 N N . ILE C 1 12 ? 17.722 8.754 5.104 1.00 9.67 9 ILE C N 1
ATOM 1404 C CA . ILE C 1 12 ? 18.642 7.944 4.322 1.00 7.73 9 ILE C CA 1
ATOM 1405 C C . ILE C 1 12 ? 19.545 7.221 5.343 1.00 8.14 9 ILE C C 1
ATOM 1406 O O . ILE C 1 12 ? 20.380 7.837 6.031 1.00 8.86 9 ILE C O 1
ATOM 1411 N N . HIS C 1 13 ? 19.303 5.932 5.458 1.00 6.19 10 HIS C N 1
ATOM 1412 C CA . HIS C 1 13 ? 19.946 5.057 6.448 1.00 4.96 10 HIS C CA 1
ATOM 1413 C C . HIS C 1 13 ? 20.804 4.047 5.715 1.00 4.18 10 HIS C C 1
ATOM 1414 O O . HIS C 1 13 ? 20.293 3.273 4.847 1.00 5.60 10 HIS C O 1
ATOM 1421 N N . ALA C 1 14 ? 22.083 3.978 6.045 1.00 4.96 11 ALA C N 1
ATOM 1422 C CA . ALA C 1 14 ? 22.961 2.922 5.461 1.00 5.25 11 ALA C CA 1
ATOM 1423 C C . ALA C 1 14 ? 22.709 1.591 6.149 1.00 5.31 11 ALA C C 1
ATOM 1424 O O . ALA C 1 14 ? 22.967 1.440 7.353 1.00 5.61 11 ALA C O 1
ATOM 1426 N N A VAL C 1 15 ? 22.158 0.653 5.392 0.50 5.17 12 VAL C N 1
ATOM 1427 N N B VAL C 1 15 ? 22.188 0.618 5.406 0.50 5.85 12 VAL C N 1
ATOM 1428 C CA A VAL C 1 15 ? 22.031 -0.730 5.816 0.50 4.94 12 VAL C CA 1
ATOM 1429 C CA B VAL C 1 15 ? 22.091 -0.750 5.919 0.50 6.17 12 VAL C CA 1
ATOM 1430 C C A VAL C 1 15 ? 23.417 -1.395 5.857 0.50 5.43 12 VAL C C 1
ATOM 1431 C C B VAL C 1 15 ? 23.425 -1.477 5.836 0.50 6.10 12 VAL C C 1
ATOM 1432 O O A VAL C 1 15 ? 23.774 -2.111 6.818 0.50 6.17 12 VAL C O 1
ATOM 1433 O O B VAL C 1 15 ? 23.732 -2.362 6.665 0.50 6.48 12 VAL C O 1
ATOM 1440 N N . SER C 1 16 ? 24.202 -1.119 4.821 1.00 5.81 13 SER C N 1
ATOM 1441 C CA . SER C 1 16 ? 25.588 -1.509 4.700 1.00 5.59 13 SER C CA 1
ATOM 1442 C C . SER C 1 16 ? 26.293 -0.358 3.963 1.00 5.76 13 SER C C 1
ATOM 1443 O O . SER C 1 16 ? 25.658 0.645 3.602 1.00 6.02 13 SER C O 1
ATOM 1446 N N . SER C 1 17 ? 27.589 -0.474 3.757 1.00 6.08 14 SER C N 1
ATOM 1447 C CA . SER C 1 17 ? 28.374 0.669 3.273 1.00 6.59 14 SER C CA 1
ATOM 1448 C C . SER C 1 17 ? 27.922 1.141 1.899 1.00 5.75 14 SER C C 1
ATOM 1449 O O . SER C 1 17 ? 28.081 2.315 1.594 1.00 6.70 14 SER C O 1
ATOM 1452 N N . GLU C 1 18 ? 27.365 0.217 1.079 1.00 6.08 15 GLU C N 1
ATOM 1453 C CA . GLU C 1 18 ? 26.966 0.518 -0.272 1.00 7.91 15 GLU C CA 1
ATOM 1454 C C . GLU C 1 18 ? 25.488 0.273 -0.565 1.00 7.36 15 GLU C C 1
ATOM 1455 O O . GLU C 1 18 ? 25.124 0.100 -1.724 1.00 6.04 15 GLU C O 1
ATOM 1461 N N . ARG C 1 19 ? 24.649 0.251 0.470 1.00 7.17 16 ARG C N 1
ATOM 1462 C CA . ARG C 1 19 ? 23.227 0.029 0.296 1.00 7.23 16 ARG C CA 1
ATOM 1463 C C . ARG C 1 19 ? 22.466 0.803 1.321 1.00 6.57 16 ARG C C 1
ATOM 1464 O O . ARG C 1 19 ? 22.779 0.736 2.521 1.00 7.12 16 ARG C O 1
ATOM 1472 N N . TRP C 1 20 ? 21.487 1.578 0.854 1.00 6.35 17 TRP C N 1
ATOM 1473 C CA . TRP C 1 20 ? 20.783 2.560 1.673 1.00 4.91 17 TRP C CA 1
ATOM 1474 C C . TRP C 1 20 ? 19.292 2.377 1.654 1.00 5.03 17 TRP C C 1
ATOM 1475 O O . TRP C 1 20 ? 18.707 2.178 0.595 1.00 6.36 17 TRP C O 1
ATOM 1486 N N . ARG C 1 21 ? 18.692 2.460 2.835 1.00 4.20 18 ARG C N 1
ATOM 1487 C CA . ARG C 1 21 ? 17.248 2.395 3.008 1.00 4.67 18 ARG C CA 1
ATOM 1488 C C . ARG C 1 21 ? 16.755 3.840 3.045 1.00 4.91 18 ARG C C 1
ATOM 1489 O O . ARG C 1 21 ? 17.215 4.641 3.878 1.00 5.25 18 ARG C O 1
ATOM 1497 N N . ILE C 1 22 ? 15.814 4.152 2.167 1.00 5.01 19 ILE C N 1
ATOM 1498 C CA . ILE C 1 22 ? 15.392 5.533 1.944 1.00 5.14 19 ILE C CA 1
ATOM 1499 C C . ILE C 1 22 ? 13.883 5.637 1.991 1.00 4.89 19 ILE C C 1
ATOM 1500 O O . ILE C 1 22 ? 13.181 4.942 1.264 1.00 5.77 19 ILE C O 1
ATOM 1505 N N . HIS C 1 23 ? 13.410 6.529 2.850 1.00 5.41 20 HIS C N 1
ATOM 1506 C CA . HIS C 1 23 ? 11.997 6.859 2.929 1.00 5.71 20 HIS C CA 1
ATOM 1507 C C . HIS C 1 23 ? 11.561 7.451 1.583 1.00 6.15 20 HIS C C 1
ATOM 1508 O O . HIS C 1 23 ? 12.208 8.365 1.061 1.00 6.56 20 HIS C O 1
ATOM 1515 N N . ALA C 1 24 ? 10.440 6.980 1.046 1.00 6.09 21 ALA C N 1
ATOM 1516 C CA . ALA C 1 24 ? 9.975 7.534 -0.208 1.00 6.18 21 ALA C CA 1
ATOM 1517 C C . ALA C 1 24 ? 9.708 9.053 -0.163 1.00 5.85 21 ALA C C 1
ATOM 1518 O O . ALA C 1 24 ? 9.798 9.741 -1.197 1.00 6.51 21 ALA C O 1
ATOM 1520 N N . ALA C 1 25 ? 9.348 9.574 1.015 1.00 5.56 22 ALA C N 1
ATOM 1521 C CA . ALA C 1 25 ? 9.004 11.006 1.112 1.00 6.11 22 ALA C CA 1
ATOM 1522 C C . ALA C 1 25 ? 10.235 11.909 1.160 1.00 5.45 22 ALA C C 1
ATOM 1523 O O . ALA C 1 25 ? 10.076 13.138 1.180 1.00 7.61 22 ALA C O 1
ATOM 1525 N N . THR C 1 26 ? 11.435 11.332 1.140 1.00 6.17 23 THR C N 1
ATOM 1526 C CA . THR C 1 26 ? 12.675 12.082 1.175 1.00 5.87 23 THR C CA 1
ATOM 1527 C C . THR C 1 26 ? 12.714 13.087 0.020 1.00 6.97 23 THR C C 1
ATOM 1528 O O . THR C 1 26 ? 12.483 12.729 -1.120 1.00 5.51 23 THR C O 1
ATOM 1532 N N . GLU C 1 27 ? 12.964 14.337 0.366 1.00 7.53 24 GLU C N 1
ATOM 1533 C CA . GLU C 1 27 ? 13.083 15.388 -0.632 1.00 9.35 24 GLU C CA 1
ATOM 1534 C C . GLU C 1 27 ? 14.229 15.072 -1.609 1.00 7.59 24 GLU C C 1
ATOM 1535 O O . GLU C 1 27 ? 15.268 14.643 -1.198 1.00 6.71 24 GLU C O 1
ATOM 1541 N N . ILE C 1 28 ? 14.035 15.339 -2.901 1.00 6.58 25 ILE C N 1
ATOM 1542 C CA . ILE C 1 28 ? 15.074 15.093 -3.919 1.00 7.47 25 ILE C CA 1
ATOM 1543 C C . ILE C 1 28 ? 16.384 15.854 -3.559 1.00 7.66 25 ILE C C 1
ATOM 1544 O O . ILE C 1 28 ? 17.469 15.326 -3.744 1.00 8.33 25 ILE C O 1
ATOM 1549 N N A GLU C 1 29 ? 16.250 17.075 -3.045 0.50 8.68 26 GLU C N 1
ATOM 1550 N N B GLU C 1 29 ? 16.286 17.080 -3.064 0.50 8.48 26 GLU C N 1
ATOM 1551 C CA A GLU C 1 29 ? 17.410 17.882 -2.638 0.50 9.63 26 GLU C CA 1
ATOM 1552 C CA B GLU C 1 29 ? 17.504 17.821 -2.717 0.50 9.26 26 GLU C CA 1
ATOM 1553 C C A GLU C 1 29 ? 18.297 17.155 -1.612 0.50 9.30 26 GLU C C 1
ATOM 1554 C C B GLU C 1 29 ? 18.325 17.150 -1.599 0.50 9.10 26 GLU C C 1
ATOM 1555 O O A GLU C 1 29 ? 19.531 17.258 -1.646 0.50 8.58 26 GLU C O 1
ATOM 1556 O O B GLU C 1 29 ? 19.555 17.279 -1.560 0.50 8.29 26 GLU C O 1
ATOM 1567 N N . ASP C 1 30 ? 17.655 16.429 -0.699 1.00 8.44 27 ASP C N 1
ATOM 1568 C CA . ASP C 1 30 ? 18.342 15.695 0.343 1.00 8.70 27 ASP C CA 1
ATOM 1569 C C . ASP C 1 30 ? 19.070 14.484 -0.227 1.00 7.17 27 ASP C C 1
ATOM 1570 O O . ASP C 1 30 ? 20.158 14.113 0.239 1.00 6.60 27 ASP C O 1
ATOM 1575 N N . ILE C 1 31 ? 18.470 13.866 -1.236 1.00 5.98 28 ILE C N 1
ATOM 1576 C CA . ILE C 1 31 ? 19.146 12.794 -1.948 1.00 5.54 28 ILE C CA 1
ATOM 1577 C C . ILE C 1 31 ? 20.425 13.358 -2.567 1.00 5.05 28 ILE C C 1
ATOM 1578 O O . ILE C 1 31 ? 21.499 12.800 -2.455 1.00 5.34 28 ILE C O 1
ATOM 1583 N N . ASN C 1 32 ? 20.308 14.498 -3.221 1.00 5.76 29 ASN C N 1
ATOM 1584 C CA . ASN C 1 32 ? 21.458 15.121 -3.891 1.00 5.60 29 ASN C CA 1
ATOM 1585 C C . ASN C 1 32 ? 22.573 15.466 -2.899 1.00 6.25 29 ASN C C 1
ATOM 1586 O O . ASN C 1 32 ? 23.752 15.251 -3.178 1.00 6.72 29 ASN C O 1
ATOM 1591 N N . THR C 1 33 ? 22.206 16.000 -1.740 1.00 6.60 30 THR C N 1
ATOM 1592 C CA . THR C 1 33 ? 23.206 16.348 -0.731 1.00 6.62 30 THR C CA 1
ATOM 1593 C C . THR C 1 33 ? 23.992 15.133 -0.286 1.00 7.48 30 THR C C 1
ATOM 1594 O O . THR C 1 33 ? 25.215 15.201 -0.206 1.00 7.98 30 THR C O 1
ATOM 1598 N N . PHE C 1 34 ? 23.293 14.041 -0.015 1.00 6.53 31 PHE C N 1
ATOM 1599 C CA . PHE C 1 34 ? 23.905 12.819 0.547 1.00 4.79 31 PHE C CA 1
ATOM 1600 C C . PHE C 1 34 ? 24.763 12.104 -0.490 1.00 5.24 31 PHE C C 1
ATOM 1601 O O . PHE C 1 34 ? 25.849 11.595 -0.173 1.00 5.68 31 PHE C O 1
ATOM 1609 N N . PHE C 1 35 ? 24.276 12.045 -1.741 1.00 4.93 32 PHE C N 1
ATOM 1610 C CA . PHE C 1 35 ? 24.927 11.255 -2.793 1.00 5.27 32 PHE C CA 1
ATOM 1611 C C . PHE C 1 35 ? 25.800 12.017 -3.802 1.00 6.13 32 PHE C C 1
ATOM 1612 O O . PHE C 1 35 ? 26.558 11.400 -4.570 1.00 6.95 32 PHE C O 1
ATOM 1620 N N . GLY C 1 36 ? 25.633 13.332 -3.851 1.00 7.12 33 GLY C N 1
ATOM 1621 C CA . GLY C 1 36 ? 26.222 14.148 -4.923 1.00 7.67 33 GLY C CA 1
ATOM 1622 C C . GLY C 1 36 ? 25.605 14.000 -6.303 1.00 8.22 33 GLY C C 1
ATOM 1623 O O . GLY C 1 36 ? 26.207 14.378 -7.340 1.00 11.24 33 GLY C O 1
ATOM 1624 N N . THR C 1 37 ? 24.386 13.508 -6.328 1.00 8.58 34 THR C N 1
ATOM 1625 C CA . THR C 1 37 ? 23.539 13.472 -7.519 1.00 7.83 34 THR C CA 1
ATOM 1626 C C . THR C 1 37 ? 23.025 14.881 -7.799 1.00 8.63 34 THR C C 1
ATOM 1627 O O . THR C 1 37 ? 23.173 15.785 -6.961 1.00 8.88 34 THR C O 1
ATOM 1631 N N . GLU C 1 38 ? 22.418 15.036 -8.978 1.00 8.42 35 GLU C N 1
ATOM 1632 C CA . GLU C 1 38 ? 21.950 16.325 -9.479 1.00 9.25 35 GLU C CA 1
ATOM 1633 C C . GLU C 1 38 ? 20.551 16.158 -10.036 1.00 8.24 35 GLU C C 1
ATOM 1634 O O . GLU C 1 38 ? 20.175 16.741 -11.065 1.00 6.85 35 GLU C O 1
ATOM 1640 N N . TYR C 1 39 ? 19.766 15.334 -9.362 1.00 5.79 36 TYR C N 1
ATOM 1641 C CA . TYR C 1 39 ? 18.371 15.153 -9.744 1.00 6.45 36 TYR C CA 1
ATOM 1642 C C . TYR C 1 39 ? 17.585 16.455 -9.605 1.00 6.61 36 TYR C C 1
ATOM 1643 O O . TYR C 1 39 ? 17.824 17.234 -8.698 1.00 5.83 36 TYR C O 1
ATOM 1652 N N . SER C 1 40 ? 16.619 16.659 -10.500 1.00 6.09 37 SER C N 1
ATOM 1653 C CA . SER C 1 40 ? 15.823 17.869 -10.497 1.00 6.31 37 SER C CA 1
ATOM 1654 C C . SER C 1 40 ? 14.404 17.643 -9.997 1.00 6.74 37 SER C C 1
ATOM 1655 O O . SER C 1 40 ? 13.870 16.514 -10.073 1.00 6.89 37 SER C O 1
ATOM 1658 N N . SER C 1 41 ? 13.775 18.722 -9.546 1.00 6.06 38 SER C N 1
ATOM 1659 C CA . SER C 1 41 ? 12.460 18.655 -8.913 1.00 6.35 38 SER C CA 1
ATOM 1660 C C . SER C 1 41 ? 11.420 19.444 -9.692 1.00 6.36 38 SER C C 1
ATOM 1661 O O . SER C 1 41 ? 10.570 20.120 -9.091 1.00 6.41 38 SER C O 1
ATOM 1664 N N . GLU C 1 42 ? 11.471 19.344 -11.014 1.00 5.45 39 GLU C N 1
ATOM 1665 C CA . GLU C 1 42 ? 10.541 20.046 -11.868 1.00 6.38 39 GLU C CA 1
ATOM 1666 C C . GLU C 1 42 ? 9.132 19.493 -11.831 1.00 7.84 39 GLU C C 1
ATOM 1667 O O . GLU C 1 42 ? 8.171 20.214 -12.130 1.00 8.26 39 GLU C O 1
ATOM 1673 N N . GLU C 1 43 ? 9.003 18.228 -11.458 1.00 7.59 40 GLU C N 1
ATOM 1674 C CA . GLU C 1 43 ? 7.697 17.577 -11.435 1.00 8.82 40 GLU C CA 1
ATOM 1675 C C . GLU C 1 43 ? 7.609 16.931 -10.044 1.00 8.52 40 GLU C C 1
ATOM 1676 O O . GLU C 1 43 ? 7.149 17.561 -9.105 1.00 9.87 40 GLU C O 1
ATOM 1682 N N . ALA C 1 44 ? 8.041 15.697 -9.883 1.00 8.85 41 ALA C N 1
ATOM 1683 C CA . ALA C 1 44 ? 8.116 15.118 -8.534 1.00 8.00 41 ALA C CA 1
ATOM 1684 C C . ALA C 1 44 ? 9.094 15.928 -7.680 1.00 8.02 41 ALA C C 1
ATOM 1685 O O . ALA C 1 44 ? 10.105 16.406 -8.176 1.00 7.97 41 ALA C O 1
ATOM 1687 N N . ASP C 1 45 ? 8.831 16.087 -6.392 1.00 7.76 42 ASP C N 1
ATOM 1688 C CA . ASP C 1 45 ? 9.861 16.640 -5.520 1.00 7.20 42 ASP C CA 1
ATOM 1689 C C . ASP C 1 45 ? 10.346 15.729 -4.398 1.00 6.35 42 ASP C C 1
ATOM 1690 O O . ASP C 1 45 ? 11.132 16.197 -3.568 1.00 5.50 42 ASP C O 1
ATOM 1695 N N . THR C 1 46 ? 9.908 14.476 -4.414 1.00 6.27 43 THR C N 1
ATOM 1696 C CA . THR C 1 46 ? 10.360 13.464 -3.462 1.00 5.15 43 THR C CA 1
ATOM 1697 C C . THR C 1 46 ? 10.938 12.337 -4.278 1.00 5.27 43 TH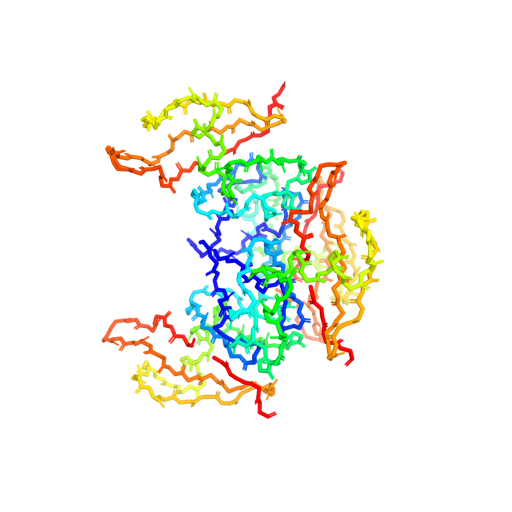R C C 1
ATOM 1698 O O . THR C 1 46 ? 10.592 12.142 -5.479 1.00 4.85 43 THR C O 1
ATOM 1702 N N . ILE C 1 47 ? 11.797 11.556 -3.635 1.00 4.48 44 ILE C N 1
ATOM 1703 C CA . ILE C 1 47 ? 12.482 10.454 -4.359 1.00 5.39 44 ILE C CA 1
ATOM 1704 C C . ILE C 1 47 ? 11.478 9.381 -4.758 1.00 4.50 44 ILE C C 1
ATOM 1705 O O . ILE C 1 47 ? 11.575 8.809 -5.835 1.00 5.96 44 ILE C O 1
ATOM 1710 N N . GLY C 1 48 ? 10.471 9.136 -3.917 1.00 5.36 45 GLY C N 1
ATOM 1711 C CA . GLY C 1 48 ? 9.408 8.167 -4.303 1.00 5.86 45 GLY C CA 1
ATOM 1712 C C . GLY C 1 48 ? 8.643 8.690 -5.498 1.00 6.25 45 GLY C C 1
ATOM 1713 O O . GLY C 1 48 ? 8.384 7.975 -6.469 1.00 6.28 45 GLY C O 1
ATOM 1714 N N . GLY C 1 49 ? 8.350 9.975 -5.503 1.00 6.05 46 GLY C N 1
ATOM 1715 C CA . GLY C 1 49 ? 7.701 10.565 -6.664 1.00 6.96 46 GLY C CA 1
ATOM 1716 C C . GLY C 1 49 ? 8.532 10.441 -7.931 1.00 6.63 46 GLY C C 1
ATOM 1717 O O . GLY C 1 49 ? 7.999 10.197 -9.036 1.00 6.78 46 GLY C O 1
ATOM 1718 N N . LEU C 1 50 ? 9.837 10.687 -7.805 1.00 6.15 47 LEU C N 1
ATOM 1719 C CA . LEU C 1 50 ? 10.757 10.572 -8.936 1.00 7.08 47 LEU C CA 1
ATOM 1720 C C . LEU C 1 50 ? 10.836 9.152 -9.511 1.00 7.74 47 LEU C C 1
ATOM 1721 O O . LEU C 1 50 ? 10.844 8.962 -10.735 1.00 8.29 47 LEU C O 1
ATOM 1726 N N . VAL C 1 51 ? 10.861 8.166 -8.635 1.00 6.05 48 VAL C N 1
ATOM 1727 C CA . VAL C 1 51 ? 10.818 6.747 -9.070 1.00 8.07 48 VAL C CA 1
ATOM 1728 C C . VAL C 1 51 ? 9.544 6.450 -9.898 1.00 8.38 48 VAL C C 1
ATOM 1729 O O . VAL C 1 51 ? 9.603 5.838 -10.986 1.00 9.45 48 VAL C O 1
ATOM 1733 N N . ILE C 1 52 ? 8.404 6.843 -9.367 1.00 9.22 49 ILE C N 1
ATOM 1734 C CA . ILE C 1 52 ? 7.125 6.677 -10.090 1.00 9.87 49 ILE C CA 1
ATOM 1735 C C . ILE C 1 52 ? 7.165 7.410 -11.433 1.00 11.12 49 ILE C C 1
ATOM 1736 O O . ILE C 1 52 ? 6.683 6.898 -12.459 1.00 10.99 49 ILE C O 1
ATOM 1741 N N . GLN C 1 53 ? 7.676 8.644 -11.437 1.00 10.29 50 GLN C N 1
ATOM 1742 C CA . GLN C 1 53 ? 7.830 9.429 -12.660 1.00 11.72 50 GLN C CA 1
ATOM 1743 C C . GLN C 1 53 ? 8.736 8.783 -13.711 1.00 12.87 50 GLN C C 1
ATOM 1744 O O . GLN C 1 53 ? 8.420 8.771 -14.935 1.00 12.72 50 GLN C O 1
ATOM 1750 N N . GLU C 1 54 ? 9.835 8.204 -13.272 1.00 13.40 51 GLU C N 1
ATOM 1751 C CA . GLU C 1 54 ? 10.741 7.554 -14.192 1.00 15.27 51 GLU C CA 1
ATOM 1752 C C . GLU C 1 54 ? 10.185 6.239 -14.715 1.00 16.67 51 GLU C C 1
ATOM 1753 O O . GLU C 1 54 ? 10.409 5.914 -15.895 1.00 16.51 51 GLU C O 1
ATOM 1759 N N . LEU C 1 55 ? 9.473 5.481 -13.874 1.00 18.00 52 LEU C N 1
ATOM 1760 C CA . LEU C 1 55 ? 8.886 4.217 -14.310 1.00 18.89 52 LEU C CA 1
ATOM 1761 C C . LEU C 1 55 ? 7.648 4.450 -15.154 1.00 20.32 52 LEU C C 1
ATOM 1762 O O . LEU C 1 55 ? 7.397 3.679 -16.089 1.00 22.08 52 LEU C O 1
ATOM 1767 N N . GLY C 1 56 ? 6.889 5.510 -14.833 1.00 20.65 53 GLY C N 1
ATOM 1768 C CA . GLY C 1 56 ? 5.608 5.769 -15.495 1.00 20.64 53 GLY C CA 1
ATOM 1769 C C . GLY C 1 56 ? 4.374 5.144 -14.857 1.00 20.53 53 GLY C C 1
ATOM 1770 O O . GLY C 1 56 ? 3.260 5.258 -15.397 1.00 20.24 53 GLY C O 1
ATOM 1771 N N . HIS C 1 57 ? 4.564 4.439 -13.745 1.00 21.83 54 HIS C N 1
ATOM 1772 C CA . HIS C 1 57 ? 3.470 3.933 -12.930 1.00 21.98 54 HIS C CA 1
ATOM 1773 C C . HIS C 1 57 ? 3.962 3.634 -11.521 1.00 22.95 54 HIS C C 1
ATOM 1774 O O . HIS C 1 57 ? 5.166 3.641 -11.251 1.00 23.15 54 HIS C O 1
ATOM 1781 N N . LEU C 1 58 ? 2.994 3.366 -10.650 1.00 22.77 55 LEU C N 1
ATOM 1782 C CA . LEU C 1 58 ? 3.231 3.002 -9.276 1.00 22.10 55 LEU C CA 1
ATOM 1783 C C . LEU C 1 58 ? 3.782 1.585 -9.264 1.00 21.50 55 LEU C C 1
ATOM 1784 O O . LEU C 1 58 ? 3.078 0.635 -9.667 1.00 21.38 55 LEU C O 1
ATOM 1789 N N . PRO C 1 59 ? 5.036 1.433 -8.809 1.00 20.46 56 PRO C N 1
ATOM 1790 C CA . PRO C 1 59 ? 5.669 0.122 -8.853 1.00 19.65 56 PRO C CA 1
ATOM 1791 C C . PRO C 1 59 ? 5.342 -0.794 -7.672 1.00 19.66 56 PRO C C 1
ATOM 1792 O O . PRO C 1 59 ? 4.804 -0.354 -6.662 1.00 20.16 56 PRO C O 1
ATOM 1796 N N . VAL C 1 60 ? 5.646 -2.076 -7.858 1.00 18.40 57 VAL C N 1
ATOM 1797 C CA . VAL C 1 60 ? 5.502 -3.089 -6.811 1.00 18.45 57 VAL C CA 1
ATOM 1798 C C . VAL C 1 60 ? 6.847 -3.428 -6.173 1.00 17.51 57 VAL C C 1
ATOM 1799 O O . VAL C 1 60 ? 7.893 -3.116 -6.713 1.00 14.86 57 VAL C O 1
ATOM 1803 N N . ARG C 1 61 ? 6.812 -4.140 -5.047 1.00 17.38 58 ARG C N 1
ATOM 1804 C CA . ARG C 1 61 ? 8.049 -4.567 -4.425 1.00 17.97 58 ARG C CA 1
ATOM 1805 C C . ARG C 1 61 ? 8.953 -5.285 -5.436 1.00 17.15 58 ARG C C 1
ATOM 1806 O O . ARG C 1 61 ? 8.512 -6.138 -6.217 1.00 15.56 58 ARG C O 1
ATOM 1814 N N . GLY C 1 62 ? 10.214 -4.882 -5.452 1.00 16.58 59 GLY C N 1
ATOM 1815 C CA . GLY C 1 62 ? 11.196 -5.469 -6.338 1.00 17.23 59 GLY C CA 1
ATOM 1816 C C . GLY C 1 62 ? 11.479 -4.707 -7.599 1.00 16.26 59 GLY C C 1
ATOM 1817 O O . GLY C 1 62 ? 12.506 -4.923 -8.207 1.00 16.33 59 GLY C O 1
ATOM 1818 N N . GLU C 1 63 ? 10.603 -3.796 -7.991 1.00 16.72 60 GLU C N 1
ATOM 1819 C CA . GLU C 1 63 ? 10.845 -3.014 -9.214 1.00 16.85 60 GLU C CA 1
ATOM 1820 C C . GLU C 1 63 ? 12.083 -2.139 -9.016 1.00 17.91 60 GLU C C 1
ATOM 1821 O O . GLU C 1 63 ? 12.361 -1.724 -7.904 1.00 16.59 60 GLU C O 1
ATOM 1827 N N . LYS C 1 64 ? 12.829 -1.918 -10.098 1.00 18.01 61 LYS C N 1
ATOM 1828 C CA . LYS C 1 64 ? 14.092 -1.194 -10.005 1.00 18.45 61 LYS C CA 1
ATOM 1829 C C . LYS C 1 64 ? 14.067 -0.127 -11.056 1.00 17.69 61 LYS C C 1
ATOM 1830 O O . LYS C 1 64 ? 13.523 -0.327 -12.181 1.00 16.75 61 LYS C O 1
ATOM 1836 N N . VAL C 1 65 ? 14.633 1.008 -10.711 1.00 16.27 62 VAL C N 1
ATOM 1837 C CA . VAL C 1 65 ? 14.889 2.014 -11.703 1.00 16.12 62 VAL C CA 1
ATOM 1838 C C . VAL C 1 65 ? 16.259 2.609 -11.489 1.00 14.43 62 VAL C C 1
ATOM 1839 O O . VAL C 1 65 ? 16.686 2.906 -10.361 1.00 12.23 62 VAL C O 1
ATOM 1843 N N . LEU C 1 66 ? 16.966 2.720 -12.608 1.00 12.71 63 LEU C N 1
ATOM 1844 C CA . LEU C 1 66 ? 18.256 3.357 -12.647 1.00 13.16 63 LEU C CA 1
ATOM 1845 C C . LEU C 1 66 ? 18.044 4.821 -12.966 1.00 14.01 63 LEU C C 1
ATOM 1846 O O . LEU C 1 66 ? 17.379 5.144 -13.958 1.00 12.72 63 LEU C O 1
ATOM 1851 N N . ILE C 1 67 ? 18.564 5.689 -12.098 1.00 13.82 64 ILE C N 1
ATOM 1852 C CA . ILE C 1 67 ? 18.427 7.119 -12.236 1.00 14.39 64 ILE C CA 1
ATOM 1853 C C . ILE C 1 67 ? 19.796 7.713 -12.002 1.00 14.09 64 ILE C C 1
ATOM 1854 O O . ILE C 1 67 ? 20.334 7.702 -10.882 1.00 13.70 64 ILE C O 1
ATOM 1859 N N . GLY C 1 68 ? 20.401 8.194 -13.077 1.00 14.31 65 GLY C N 1
ATOM 1860 C CA . GLY C 1 68 ? 21.771 8.625 -12.961 1.00 14.78 65 GLY C CA 1
ATOM 1861 C C . GLY C 1 68 ? 22.582 7.416 -12.513 1.00 14.96 65 GLY C C 1
ATOM 1862 O O . GLY C 1 68 ? 22.416 6.314 -13.061 1.00 17.78 65 GLY C O 1
ATOM 1863 N N . GLY C 1 69 ? 23.438 7.596 -11.528 1.00 13.68 66 GLY C N 1
ATOM 1864 C CA . GLY C 1 69 ? 24.348 6.531 -11.103 1.00 13.20 66 GLY C CA 1
ATOM 1865 C C . GLY C 1 69 ? 23.889 5.723 -9.906 1.00 12.77 66 GLY C C 1
ATOM 1866 O O . GLY C 1 69 ? 24.691 5.027 -9.261 1.00 12.02 66 GLY C O 1
ATOM 1867 N N . LEU C 1 70 ? 22.589 5.785 -9.612 1.00 11.95 67 LEU C N 1
ATOM 1868 C CA . LEU C 1 70 ? 22.003 5.010 -8.496 1.00 11.89 67 LEU C CA 1
ATOM 1869 C C . LEU C 1 70 ? 20.903 4.109 -9.031 1.00 12.02 67 LEU C C 1
ATOM 1870 O O . LEU C 1 70 ? 20.122 4.510 -9.904 1.00 12.21 67 LEU C O 1
ATOM 1875 N N . GLN C 1 71 ? 20.811 2.915 -8.474 1.00 11.57 68 GLN C N 1
ATOM 1876 C CA . GLN C 1 71 ? 19.669 2.037 -8.711 1.00 11.84 68 GLN C CA 1
ATOM 1877 C C . GLN C 1 71 ? 18.776 2.055 -7.461 1.00 11.01 68 GLN C C 1
ATOM 1878 O O . GLN C 1 71 ? 19.253 1.795 -6.342 1.00 11.26 68 GLN C O 1
ATOM 1884 N N . PHE C 1 72 ? 17.499 2.374 -7.663 1.00 10.62 69 PHE C N 1
ATOM 1885 C CA . PHE C 1 72 ? 16.504 2.352 -6.615 1.00 10.45 69 PHE C CA 1
ATOM 1886 C C . PHE C 1 72 ? 15.635 1.117 -6.782 1.00 11.38 69 PHE C C 1
ATOM 1887 O O . PHE C 1 72 ? 15.088 0.893 -7.863 1.00 11.04 69 PHE C O 1
ATOM 1895 N N . THR C 1 73 ? 15.520 0.330 -5.724 1.00 10.82 70 THR C N 1
ATOM 1896 C CA . THR C 1 73 ? 14.671 -0.850 -5.736 1.00 11.44 70 THR C CA 1
ATOM 1897 C C . THR C 1 73 ? 13.536 -0.619 -4.769 1.00 12.43 70 THR C C 1
ATOM 1898 O O . THR C 1 73 ? 13.741 -0.100 -3.668 1.00 12.33 70 THR C O 1
ATOM 1902 N N . VAL C 1 74 ? 12.322 -0.962 -5.180 1.00 12.57 71 VAL C N 1
ATOM 1903 C CA . VAL C 1 74 ? 11.182 -0.720 -4.336 1.00 13.82 71 VAL C CA 1
ATOM 1904 C C . VAL C 1 74 ? 11.158 -1.764 -3.224 1.00 15.17 71 VAL C C 1
ATOM 1905 O O . VAL C 1 74 ? 11.126 -2.982 -3.494 1.00 14.98 71 VAL C O 1
ATOM 1909 N N . ALA C 1 75 ? 11.180 -1.288 -1.977 1.00 16.24 72 ALA C N 1
ATOM 1910 C CA . ALA C 1 75 ? 11.215 -2.165 -0.819 1.00 17.32 72 ALA C CA 1
ATOM 1911 C C . ALA C 1 75 ? 9.862 -2.352 -0.142 1.00 18.60 72 ALA C C 1
ATOM 1912 O O . ALA C 1 75 ? 9.583 -3.437 0.401 1.00 19.54 72 ALA C O 1
ATOM 1914 N N . ARG C 1 76 ? 9.087 -1.285 -0.036 1.00 18.78 73 ARG C N 1
ATOM 1915 C CA . ARG C 1 76 ? 7.740 -1.385 0.507 1.00 18.78 73 ARG C CA 1
ATOM 1916 C C . ARG C 1 76 ? 6.819 -0.478 -0.270 1.00 19.20 73 ARG C C 1
ATOM 1917 O O . ARG C 1 76 ? 7.081 0.731 -0.378 1.00 18.37 73 ARG C O 1
ATOM 1925 N N . ALA C 1 77 ? 5.768 -1.079 -0.833 1.00 18.53 74 ALA C N 1
ATOM 1926 C CA . ALA C 1 77 ? 4.750 -0.340 -1.567 1.00 19.41 74 ALA C CA 1
ATOM 1927 C C . ALA C 1 77 ? 3.415 -1.012 -1.388 1.00 20.02 74 ALA C C 1
ATOM 1928 O O . ALA C 1 77 ? 3.348 -2.213 -1.109 1.00 19.32 74 ALA C O 1
ATOM 1930 N N . ASP C 1 78 ? 2.350 -0.236 -1.569 1.00 20.88 75 ASP C N 1
ATOM 1931 C CA . ASP C 1 78 ? 1.008 -0.801 -1.551 1.00 22.84 75 ASP C CA 1
ATOM 1932 C C . ASP C 1 78 ? 0.275 -0.360 -2.811 1.00 23.08 75 ASP C C 1
ATOM 1933 O O . ASP C 1 78 ? 0.882 0.251 -3.703 1.00 23.17 75 ASP C O 1
ATOM 1938 N N . ASN C 1 79 ? -1.014 -0.672 -2.885 1.00 23.69 76 ASN C N 1
ATOM 1939 C CA A ASN C 1 79 ? -1.818 -0.351 -4.063 0.50 23.72 76 ASN C CA 1
ATOM 1940 C CA B ASN C 1 79 ? -1.817 -0.355 -4.065 0.50 23.83 76 ASN C CA 1
ATOM 1941 C C . ASN C 1 79 ? -2.075 1.144 -4.222 1.00 24.01 76 ASN C C 1
ATOM 1942 O O . ASN C 1 79 ? -2.631 1.563 -5.226 1.00 23.96 76 ASN C O 1
ATOM 1951 N N . ARG C 1 80 ? -1.679 1.939 -3.225 1.00 23.87 77 ARG C N 1
ATOM 1952 C CA . ARG C 1 80 ? -1.892 3.388 -3.238 1.00 24.06 77 ARG C CA 1
ATOM 1953 C C . ARG C 1 80 ? -0.588 4.193 -3.147 1.00 23.35 77 ARG C C 1
ATOM 1954 O O . ARG C 1 80 ? -0.452 5.267 -3.758 1.00 22.49 77 ARG C O 1
ATOM 1962 N N . ARG C 1 81 ? 0.379 3.678 -2.388 1.00 22.98 78 ARG C N 1
ATOM 1963 C CA . ARG C 1 81 ? 1.561 4.439 -2.034 1.00 22.56 78 ARG C CA 1
ATOM 1964 C C . ARG C 1 81 ? 2.887 3.646 -2.119 1.00 20.35 78 ARG C C 1
ATOM 1965 O O . ARG C 1 81 ? 2.934 2.428 -1.907 1.00 20.92 78 ARG C O 1
ATOM 1973 N N . LEU C 1 82 ? 3.937 4.348 -2.499 1.00 17.19 79 LEU C N 1
ATOM 1974 C CA . LEU C 1 82 ? 5.297 3.846 -2.387 1.00 16.24 79 LEU C CA 1
ATOM 1975 C C . LEU C 1 82 ? 5.886 4.352 -1.065 1.00 14.23 79 LEU C C 1
ATOM 1976 O O . LEU C 1 82 ? 5.864 5.546 -0.818 1.00 13.79 79 LEU C O 1
ATOM 1981 N N . HIS C 1 83 ? 6.443 3.472 -0.232 1.00 12.84 80 HIS C N 1
ATOM 1982 C CA . HIS C 1 83 ? 6.883 3.870 1.112 1.00 12.78 80 HIS C CA 1
ATOM 1983 C C . HIS C 1 83 ? 8.401 3.893 1.334 1.00 11.64 80 HIS C C 1
ATOM 1984 O O . HIS C 1 83 ? 8.944 4.833 1.930 1.00 10.58 80 HIS C O 1
ATOM 1991 N N . THR C 1 84 ? 9.071 2.859 0.857 1.00 11.14 81 THR C N 1
ATOM 1992 C CA . THR C 1 84 ? 10.490 2.611 1.163 1.00 11.60 81 THR C CA 1
ATOM 1993 C C . THR C 1 84 ? 11.204 2.145 -0.100 1.00 10.80 81 THR C C 1
ATOM 1994 O O . THR C 1 84 ? 10.697 1.287 -0.857 1.00 11.95 81 THR C O 1
ATOM 1998 N N . LEU C 1 85 ? 12.399 2.664 -0.296 1.00 8.52 82 LEU C N 1
ATOM 1999 C CA . LEU C 1 85 ? 13.271 2.296 -1.378 1.00 8.06 82 LEU C CA 1
ATOM 2000 C C . LEU C 1 85 ? 14.575 1.796 -0.796 1.00 8.34 82 LEU C C 1
ATOM 2001 O O . LEU C 1 85 ? 14.934 2.209 0.313 1.00 8.35 82 LEU C O 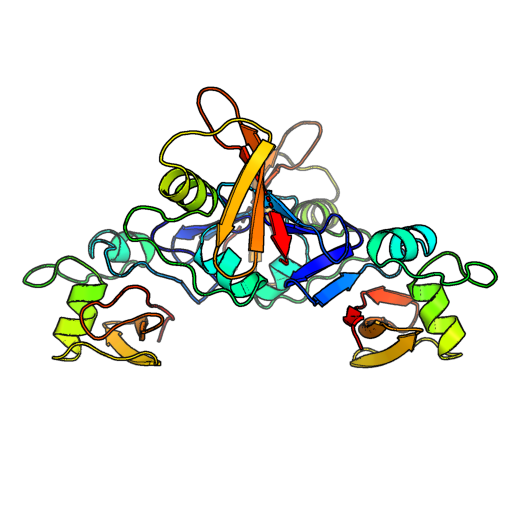1
ATOM 2014 N N . ALA C 1 87 ? 18.511 1.826 -2.157 1.00 8.23 84 ALA C N 1
ATOM 2015 C CA . ALA C 1 87 ? 19.412 2.333 -3.201 1.00 8.82 84 ALA C CA 1
ATOM 2016 C C . ALA C 1 87 ? 20.750 1.595 -3.177 1.00 9.63 84 ALA C C 1
ATOM 2017 O O . ALA C 1 87 ? 21.270 1.282 -2.102 1.00 10.37 84 ALA C O 1
ATOM 2019 N N . THR C 1 88 ? 21.309 1.399 -4.367 1.00 10.93 85 THR C N 1
ATOM 2020 C CA . THR C 1 88 ? 22.709 0.989 -4.525 1.00 12.77 85 THR C CA 1
ATOM 2021 C C . THR C 1 88 ? 23.314 1.797 -5.676 1.00 13.14 85 THR C C 1
ATOM 2022 O O . THR C 1 88 ? 22.585 2.404 -6.430 1.00 11.40 85 THR C O 1
ATOM 2026 N N . ARG C 1 89 ? 24.646 1.841 -5.774 1.00 14.50 86 ARG C N 1
ATOM 2027 C CA A ARG C 1 89 ? 25.325 2.530 -6.876 0.50 15.45 86 ARG C CA 1
ATOM 2028 C CA B ARG C 1 89 ? 25.269 2.537 -6.904 0.50 15.82 86 ARG C CA 1
ATOM 2029 C C . ARG C 1 89 ? 25.389 1.583 -8.086 1.00 16.28 86 ARG C C 1
ATOM 2030 O O . ARG C 1 89 ? 25.538 0.365 -7.931 1.00 16.63 86 ARG C O 1
ATOM 2045 N N . VAL C 1 90 ? 25.250 2.132 -9.287 1.00 15.95 87 VAL C N 1
ATOM 2046 C CA . VAL C 1 90 ? 25.347 1.326 -10.511 1.00 17.24 87 VAL C CA 1
ATOM 2047 C C . VAL C 1 90 ? 26.806 0.982 -10.791 1.00 18.16 87 VAL C C 1
ATOM 2048 O O . VAL C 1 90 ? 27.709 1.539 -10.146 1.00 20.22 87 VAL C O 1
ATOM 2052 N N . ASP D 1 10 ? 29.009 -7.366 24.756 1.00 17.86 7 ASP D N 1
ATOM 2053 C CA . ASP D 1 10 ? 28.189 -8.566 25.146 1.00 15.82 7 ASP D CA 1
ATOM 2054 C C . ASP D 1 10 ? 28.732 -9.879 24.615 1.00 14.72 7 ASP D C 1
ATOM 2055 O O . ASP D 1 10 ? 29.079 -10.017 23.429 1.00 15.15 7 ASP D O 1
ATOM 2060 N N . ASN D 1 11 ? 28.777 -10.865 25.504 1.00 12.77 8 ASN D N 1
ATOM 2061 C CA . ASN D 1 11 ? 29.198 -12.191 25.116 1.00 10.83 8 ASN D CA 1
ATOM 2062 C C . ASN D 1 11 ? 28.151 -12.900 24.288 1.00 8.84 8 ASN D C 1
ATOM 2063 O O . ASN D 1 11 ? 28.501 -13.768 23.481 1.00 8.35 8 ASN D O 1
ATOM 2068 N N . ILE D 1 12 ? 26.886 -12.549 24.511 1.00 6.77 9 ILE D N 1
ATOM 2069 C CA . ILE D 1 12 ? 25.773 -13.138 23.757 1.00 6.39 9 ILE D CA 1
ATOM 2070 C C . ILE D 1 12 ? 25.019 -12.004 23.091 1.00 5.48 9 ILE D C 1
ATOM 2071 O O . ILE D 1 12 ? 24.359 -11.170 23.760 1.00 6.87 9 ILE D O 1
ATOM 2076 N N . HIS D 1 13 ? 25.177 -11.950 21.776 1.00 3.87 10 HIS D N 1
ATOM 2077 C CA . HIS D 1 13 ? 24.671 -10.867 20.937 1.00 3.05 10 HIS D CA 1
ATOM 2078 C C . HIS D 1 13 ? 23.558 -11.381 20.034 1.00 2.72 10 HIS D C 1
ATOM 2079 O O . HIS D 1 13 ? 23.777 -12.313 19.265 1.00 3.80 10 HIS D O 1
ATOM 2086 N N . ALA D 1 14 ? 22.388 -10.777 20.097 1.00 5.13 11 ALA D N 1
ATOM 2087 C CA . ALA D 1 14 ? 21.295 -11.206 19.234 1.00 3.88 11 ALA D CA 1
ATOM 2088 C C . ALA D 1 14 ? 21.497 -10.571 17.869 1.00 4.72 11 ALA D C 1
ATOM 2089 O O . ALA D 1 14 ? 21.461 -9.342 17.714 1.00 5.26 11 ALA D O 1
ATOM 2091 N N . VAL D 1 15 ? 21.674 -11.420 16.868 1.00 4.84 12 VAL D N 1
ATOM 2092 C CA . VAL D 1 15 ? 21.748 -10.966 15.490 1.00 5.16 12 VAL D CA 1
ATOM 2093 C C . VAL D 1 15 ? 20.318 -10.710 14.959 1.00 5.63 12 VAL D C 1
ATOM 2094 O O . VAL D 1 15 ? 20.084 -9.743 14.266 1.00 6.38 12 VAL D O 1
ATOM 2098 N N . SER D 1 16 ? 19.415 -11.612 15.295 1.00 5.05 13 SER D N 1
ATOM 2099 C CA . SER D 1 16 ? 17.999 -11.463 15.079 1.00 5.33 13 SER D CA 1
ATOM 2100 C C . SER D 1 16 ? 17.304 -12.154 16.232 1.00 5.69 13 SER D C 1
ATOM 2101 O O . SER D 1 16 ? 17.995 -12.658 17.117 1.00 4.92 13 SER D O 1
ATOM 2104 N N . SER D 1 17 ? 15.968 -12.176 16.261 1.00 6.41 14 SER D N 1
ATOM 2105 C CA . SER D 1 17 ? 15.282 -12.586 17.508 1.00 7.29 14 SER D CA 1
ATOM 2106 C C . SER D 1 17 ? 15.569 -14.044 17.833 1.00 8.07 14 SER D C 1
ATOM 2107 O O . SER D 1 17 ? 15.509 -14.412 19.018 1.00 8.90 14 SER D O 1
ATOM 2110 N N . GLU D 1 18 ? 15.871 -14.856 16.812 1.00 7.61 15 GLU D N 1
ATOM 2111 C CA . GLU D 1 18 ? 16.144 -16.281 17.034 1.00 8.84 15 GLU D CA 1
ATOM 2112 C C . GLU D 1 18 ? 17.537 -16.755 16.626 1.00 7.63 15 GLU D C 1
ATOM 2113 O O . GLU D 1 18 ? 17.723 -17.926 16.383 1.00 4.94 15 GLU D O 1
ATOM 2119 N N . ARG D 1 19 ? 18.503 -15.853 16.614 1.00 6.57 16 ARG D N 1
ATOM 2120 C CA . ARG D 1 19 ? 19.870 -16.184 16.248 1.00 7.29 16 ARG D CA 1
ATOM 2121 C C . ARG D 1 19 ? 20.843 -15.336 17.027 1.00 5.66 16 ARG D C 1
ATOM 2122 O O . ARG D 1 19 ? 20.722 -14.101 17.043 1.00 5.95 16 ARG D O 1
ATOM 2130 N N . TRP D 1 20 ? 21.833 -15.999 17.631 1.00 4.01 17 TRP D N 1
ATOM 2131 C CA . TRP D 1 20 ? 22.756 -15.335 18.567 1.00 3.74 17 TRP D CA 1
ATOM 2132 C C . TRP D 1 20 ? 24.189 -15.579 18.184 1.00 4.13 17 TRP D C 1
ATOM 2133 O O . TRP D 1 20 ? 24.561 -16.697 17.848 1.00 4.62 17 TRP D O 1
ATOM 2144 N N . ARG D 1 21 ? 24.973 -14.517 18.254 1.00 3.86 18 ARG D N 1
ATOM 2145 C CA . ARG D 1 21 ? 26.425 -14.578 18.053 1.00 4.78 18 ARG D CA 1
ATOM 2146 C C . ARG D 1 21 ? 27.054 -14.618 19.444 1.00 5.13 18 ARG D C 1
ATOM 2147 O O . ARG D 1 21 ? 26.846 -13.699 20.275 1.00 4.43 18 ARG D O 1
ATOM 2155 N N . ILE D 1 22 ? 27.822 -15.667 19.697 1.00 5.41 19 ILE D N 1
ATOM 2156 C CA . ILE D 1 22 ? 28.295 -15.971 21.060 1.00 6.35 19 ILE D CA 1
ATOM 2157 C C . ILE D 1 22 ? 29.802 -16.145 21.099 1.00 5.62 19 ILE D C 1
ATOM 2158 O O . ILE D 1 22 ? 30.358 -16.933 20.355 1.00 5.53 19 ILE D O 1
ATOM 2163 N N . HIS D 1 23 ? 30.447 -15.386 21.962 1.00 6.36 20 HIS D N 1
ATOM 2164 C CA . HIS D 1 23 ? 31.877 -15.574 22.167 1.00 6.37 20 HIS D CA 1
ATOM 2165 C C . HIS D 1 23 ? 32.107 -16.953 22.738 1.00 6.46 20 HIS D C 1
ATOM 2166 O O . HIS D 1 23 ? 31.413 -17.369 23.663 1.00 7.35 20 HIS D O 1
ATOM 2173 N N . ALA D 1 24 ? 33.104 -17.631 22.220 1.00 7.56 21 ALA D N 1
ATOM 2174 C CA . ALA D 1 24 ? 33.469 -18.928 22.785 1.00 7.17 21 ALA D CA 1
ATOM 2175 C C . ALA D 1 24 ? 33.794 -18.919 24.282 1.00 8.03 21 ALA D C 1
ATOM 2176 O O . ALA D 1 24 ? 33.570 -19.937 24.966 1.00 7.77 21 ALA D O 1
ATOM 2178 N N . ALA D 1 25 ? 34.332 -17.808 24.793 1.00 8.02 22 ALA D N 1
ATOM 2179 C CA . ALA D 1 25 ? 34.729 -17.701 26.202 1.00 8.80 22 ALA D CA 1
ATOM 2180 C C . ALA D 1 25 ? 33.528 -17.503 27.132 1.00 8.34 22 ALA D C 1
ATOM 2181 O O . ALA D 1 25 ? 33.705 -17.453 28.361 1.00 10.33 22 ALA D O 1
ATOM 2183 N N . THR D 1 26 ? 32.322 -17.353 26.577 1.00 7.49 23 THR D N 1
ATOM 2184 C CA . THR D 1 26 ? 31.148 -17.218 27.420 1.00 7.50 23 THR D CA 1
ATOM 2185 C C . THR D 1 26 ? 31.038 -18.403 28.385 1.00 7.99 23 THR D C 1
ATOM 2186 O O . THR D 1 26 ? 31.049 -19.575 27.973 1.00 8.32 23 THR D O 1
ATOM 2190 N N . GLU D 1 27 ? 30.861 -18.068 29.658 1.00 9.22 24 GLU D N 1
ATOM 2191 C CA . GLU D 1 27 ? 30.704 -19.046 30.722 1.00 10.38 24 GLU D CA 1
ATOM 2192 C C . GLU D 1 27 ? 29.433 -19.872 30.548 1.00 9.76 24 GLU D C 1
ATOM 2193 O O . GLU D 1 27 ? 28.377 -19.370 30.206 1.00 7.66 24 GLU D O 1
ATOM 2199 N N . ILE D 1 28 ? 29.535 -21.164 30.799 1.00 9.16 25 ILE D N 1
ATOM 2200 C CA . ILE D 1 28 ? 28.400 -22.038 30.665 1.00 9.64 25 ILE D CA 1
ATOM 2201 C C . ILE D 1 28 ? 27.232 -21.608 31.542 1.00 9.71 25 ILE D C 1
ATOM 2202 O O . ILE D 1 28 ? 26.080 -21.677 31.124 1.00 9.74 25 ILE D O 1
ATOM 2207 N N . GLU D 1 29 ? 27.523 -21.204 32.777 1.00 11.24 26 GLU D N 1
ATOM 2208 C CA . GLU D 1 29 ? 26.484 -20.622 33.646 1.00 11.82 26 GLU D CA 1
ATOM 2209 C C . GLU D 1 29 ? 25.630 -19.522 32.937 1.00 11.37 26 GLU D C 1
ATOM 2210 O O . GLU D 1 29 ? 24.405 -19.435 33.108 1.00 9.77 26 GLU D O 1
ATOM 2216 N N . ASP D 1 30 ? 26.305 -18.675 32.184 1.00 10.00 27 ASP D N 1
ATOM 2217 C CA . ASP D 1 30 ? 25.663 -17.547 31.502 1.00 10.58 27 ASP D CA 1
ATOM 2218 C C . ASP D 1 30 ? 24.826 -17.991 30.307 1.00 8.82 27 ASP D C 1
ATOM 2219 O O . ASP D 1 30 ? 23.789 -17.377 30.025 1.00 9.54 27 ASP D O 1
ATOM 2224 N N . ILE D 1 31 ? 25.290 -19.027 29.604 1.00 7.79 28 ILE D N 1
ATOM 2225 C CA . ILE D 1 31 ? 24.510 -19.671 28.535 1.00 7.39 28 ILE D CA 1
ATOM 2226 C C . ILE D 1 31 ? 23.239 -20.237 29.162 1.00 6.59 28 ILE D C 1
ATOM 2227 O O . ILE D 1 31 ? 22.141 -20.049 28.651 1.00 8.45 28 ILE D O 1
ATOM 2232 N N . ASN D 1 32 ? 23.374 -20.909 30.308 1.00 7.10 29 ASN D N 1
ATOM 2233 C CA . ASN D 1 32 ? 22.224 -21.536 30.991 1.00 6.88 29 ASN D CA 1
ATOM 2234 C C . ASN D 1 32 ? 21.191 -20.529 31.457 1.00 7.49 29 ASN D C 1
ATOM 2235 O O . ASN D 1 32 ? 20.000 -20.735 31.299 1.00 7.65 29 ASN D O 1
ATOM 2240 N N . THR D 1 33 ? 21.638 -19.397 31.967 1.00 8.32 30 THR D N 1
ATOM 2241 C CA . THR D 1 33 ? 20.685 -18.373 32.409 1.00 8.93 30 THR D CA 1
ATOM 2242 C C . THR D 1 33 ? 19.9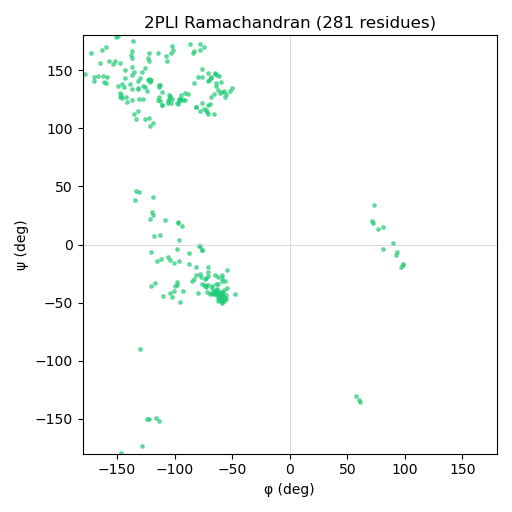79 -17.753 31.213 1.00 8.80 30 THR D C 1
ATOM 2243 O O . THR D 1 33 ? 18.737 -17.600 31.210 1.00 9.57 30 THR D O 1
ATOM 2247 N N . PHE D 1 34 ? 20.758 -17.481 30.174 1.00 8.23 31 PHE D N 1
ATOM 2248 C CA . PHE D 1 34 ? 20.258 -16.842 28.966 1.00 7.04 31 PHE D CA 1
ATOM 2249 C C . PHE D 1 34 ? 19.198 -17.679 28.240 1.00 7.53 31 PHE D C 1
ATOM 2250 O O . PHE D 1 34 ? 18.117 -17.185 27.870 1.00 7.88 31 PHE D O 1
ATOM 2258 N N . PHE D 1 35 ? 19.514 -18.955 28.049 1.00 6.52 32 PHE D N 1
ATOM 2259 C CA . PHE D 1 35 ? 18.682 -19.874 27.292 1.00 7.11 32 PHE D CA 1
ATOM 2260 C C . PHE D 1 35 ? 17.717 -20.769 28.111 1.00 7.60 32 PHE D C 1
ATOM 2261 O O . PHE D 1 35 ? 16.840 -21.446 27.543 1.00 7.77 32 PHE D O 1
ATOM 2269 N N . GLY D 1 36 ? 17.900 -20.857 29.429 1.00 8.88 33 GLY D N 1
ATOM 2270 C CA . GLY D 1 36 ? 17.099 -21.784 30.197 1.00 8.59 33 GLY D CA 1
ATOM 2271 C C . GLY D 1 36 ? 17.504 -23.227 29.989 1.00 9.33 33 GLY D C 1
ATOM 2272 O O . GLY D 1 36 ? 16.660 -24.135 30.003 1.00 11.92 33 GLY D O 1
ATOM 2273 N N . THR D 1 37 ? 18.800 -23.422 29.787 1.00 8.59 34 THR D N 1
ATOM 2274 C CA . THR D 1 37 ? 19.413 -24.714 29.594 1.00 7.67 34 THR D CA 1
ATOM 2275 C C . THR D 1 37 ? 20.099 -25.137 30.896 1.00 6.55 34 THR D C 1
ATOM 2276 O O . THR D 1 37 ? 20.177 -24.385 31.869 1.00 6.71 34 THR D O 1
ATOM 2280 N N . GLU D 1 38 ? 20.541 -26.385 30.907 1.00 5.99 35 GLU D N 1
ATOM 2281 C CA . GLU D 1 38 ? 21.167 -26.987 32.071 1.00 5.47 35 GLU D CA 1
ATOM 2282 C C . GLU D 1 38 ? 22.432 -27.714 31.682 1.00 5.80 35 GLU D C 1
ATOM 2283 O O . GLU D 1 38 ? 22.694 -28.854 32.111 1.00 7.55 35 GLU D O 1
ATOM 2289 N N . TYR D 1 39 ? 23.240 -27.041 30.875 1.00 6.39 36 TYR D N 1
ATOM 2290 C CA . TYR D 1 39 ? 24.496 -27.666 30.468 1.00 6.78 36 TYR D CA 1
ATOM 2291 C C . TYR D 1 39 ? 25.417 -27.777 31.642 1.00 8.32 36 TYR D C 1
ATOM 2292 O O . TYR D 1 39 ? 25.456 -26.902 32.511 1.00 7.89 36 TYR D O 1
ATOM 2301 N N . SER D 1 40 ? 26.148 -28.867 31.655 1.00 9.99 37 SER D N 1
ATOM 2302 C CA . SER D 1 40 ? 27.060 -29.154 32.757 1.00 10.59 37 SER D CA 1
ATOM 2303 C C . SER D 1 40 ? 28.322 -28.362 32.588 1.00 10.36 37 SER D C 1
ATOM 2304 O O . SER D 1 40 ? 28.804 -28.187 31.472 1.00 11.17 37 SER D O 1
ATOM 2307 N N . SER D 1 41 ? 28.884 -27.907 33.707 1.00 10.60 38 SER D N 1
ATOM 2308 C CA . SER D 1 41 ? 30.225 -27.328 33.686 1.00 11.77 38 SER D CA 1
ATOM 2309 C C . SER D 1 41 ? 31.252 -28.245 34.348 1.00 11.78 38 SER D C 1
ATOM 2310 O O . SER D 1 41 ? 32.331 -27.804 34.743 1.00 12.21 38 SER D O 1
ATOM 2313 N N . GLU D 1 42 ? 30.927 -29.534 34.439 1.00 10.94 39 GLU D N 1
ATOM 2314 C CA . GLU D 1 42 ? 31.876 -30.502 34.964 1.00 11.58 39 GLU D CA 1
ATOM 2315 C C . GLU D 1 42 ? 33.161 -30.580 34.138 1.00 11.23 39 GLU D C 1
ATOM 2316 O O . GLU D 1 42 ? 34.241 -30.733 34.720 1.00 11.01 39 GLU D O 1
ATOM 2322 N N . GLU D 1 43 ? 33.057 -30.540 32.827 1.00 10.82 40 GLU D N 1
ATOM 2323 C CA . GLU D 1 43 ? 34.223 -30.766 31.963 1.00 11.80 40 GLU D CA 1
ATOM 2324 C C . GLU D 1 43 ? 34.705 -29.547 31.154 1.00 9.93 40 GLU D C 1
ATOM 2325 O O . GLU D 1 43 ? 35.623 -29.651 30.313 1.00 8.62 40 GLU D O 1
ATOM 2331 N N . ALA D 1 44 ? 34.120 -28.392 31.453 1.00 9.63 41 ALA D N 1
ATOM 2332 C CA . ALA D 1 44 ? 34.437 -27.154 30.743 1.00 10.03 41 ALA D CA 1
ATOM 2333 C C . ALA D 1 44 ? 33.917 -25.996 31.533 1.00 10.10 41 ALA D C 1
ATOM 2334 O O . ALA D 1 44 ? 32.979 -26.150 32.369 1.00 11.44 41 ALA D O 1
ATOM 2336 N N . ASP D 1 45 ? 34.531 -24.827 31.311 1.00 9.28 42 ASP D N 1
ATOM 2337 C CA . ASP D 1 45 ? 34.082 -23.582 31.936 1.00 9.40 42 ASP D CA 1
ATOM 2338 C C . ASP D 1 45 ? 33.191 -22.775 30.978 1.00 8.51 42 ASP D C 1
ATOM 2339 O O . ASP D 1 45 ? 32.323 -22.025 31.417 1.00 8.36 42 ASP D O 1
ATOM 2344 N N . THR D 1 46 ? 33.486 -22.901 29.690 1.00 8.13 43 THR D N 1
ATOM 2345 C CA . THR D 1 46 ? 32.983 -22.017 28.672 1.00 7.96 43 THR D CA 1
ATOM 2346 C C . THR D 1 46 ? 32.229 -22.801 27.598 1.00 7.41 43 THR D C 1
ATOM 2347 O O . THR D 1 46 ? 32.419 -24.013 27.403 1.00 5.88 43 THR D O 1
ATOM 2351 N N . ILE D 1 47 ? 31.405 -22.091 26.858 1.00 6.90 44 ILE D N 1
ATOM 2352 C CA . ILE D 1 47 ? 30.644 -22.735 25.778 1.00 6.37 44 ILE D CA 1
ATOM 2353 C C . ILE D 1 47 ? 31.551 -23.320 24.670 1.00 6.91 44 ILE D C 1
ATOM 2354 O O . ILE D 1 47 ? 31.283 -24.376 24.121 1.00 7.48 44 ILE D O 1
ATOM 2359 N N . GLY D 1 48 ? 32.634 -22.617 24.333 1.00 7.60 45 GLY D N 1
ATOM 2360 C CA . GLY D 1 48 ? 33.598 -23.180 23.400 1.00 7.95 45 GLY D CA 1
ATOM 2361 C C . GLY D 1 48 ? 34.165 -24.507 23.902 1.00 7.65 45 GLY D C 1
ATOM 2362 O O . GLY D 1 48 ? 34.293 -25.464 23.148 1.00 8.19 45 GLY D O 1
ATOM 2363 N N . GLY D 1 49 ? 34.527 -24.546 25.185 1.00 7.81 46 GLY D N 1
ATOM 2364 C CA . GLY D 1 49 ? 35.019 -25.747 25.813 1.00 7.52 46 GLY D CA 1
ATOM 2365 C C . GLY D 1 49 ? 34.003 -26.853 25.779 1.00 6.52 46 GLY D C 1
ATOM 2366 O O . GLY D 1 49 ? 34.351 -27.989 25.469 1.00 7.06 46 GLY D O 1
ATOM 2367 N N . LEU D 1 50 ? 32.733 -26.539 26.040 1.00 6.66 47 LEU D N 1
ATOM 2368 C CA . LEU D 1 50 ? 31.659 -27.537 25.962 1.00 6.87 47 LEU D CA 1
ATOM 2369 C C . LEU D 1 50 ? 31.525 -28.094 24.532 1.00 6.94 47 LEU D C 1
ATOM 2370 O O . LEU D 1 50 ? 31.424 -29.295 24.350 1.00 7.84 47 LEU D O 1
ATOM 2375 N N . VAL D 1 51 ? 31.522 -27.222 23.532 1.00 6.47 48 VAL D N 1
ATOM 2376 C CA . VAL D 1 51 ? 31.451 -27.660 22.143 1.00 7.71 48 VAL D CA 1
ATOM 2377 C C . VAL D 1 51 ? 32.582 -28.654 21.780 1.00 8.55 48 VAL D C 1
ATOM 2378 O O . VAL D 1 51 ? 32.334 -29.708 21.197 1.00 9.90 48 VAL D O 1
ATOM 2382 N N . ILE D 1 52 ? 33.814 -28.321 22.160 1.00 9.46 49 ILE D N 1
ATOM 2383 C CA . ILE D 1 52 ? 34.968 -29.168 21.907 1.00 9.45 49 ILE D CA 1
ATOM 2384 C C . ILE D 1 52 ? 34.837 -30.500 22.626 1.00 10.78 49 ILE D C 1
ATOM 2385 O O . ILE D 1 52 ? 35.144 -31.575 22.069 1.00 11.22 49 ILE D O 1
ATOM 2390 N N . GLN D 1 53 ? 34.397 -30.457 23.883 1.00 10.53 50 GLN D N 1
ATOM 2391 C CA . GLN D 1 53 ? 34.149 -31.690 24.609 1.00 12.33 50 GLN D CA 1
ATOM 2392 C C . GLN D 1 53 ? 33.113 -32.546 23.913 1.00 11.87 50 GLN D C 1
ATOM 2393 O O . GLN D 1 53 ? 33.300 -33.782 23.778 1.00 10.84 50 GLN D O 1
ATOM 2399 N N . GLU D 1 54 ? 32.024 -31.933 23.475 1.00 11.09 51 GLU D N 1
ATOM 2400 C CA . GLU D 1 54 ? 30.944 -32.657 22.834 1.00 12.99 51 GLU D CA 1
ATOM 2401 C C . GLU D 1 54 ? 31.392 -33.291 21.520 1.00 13.84 51 GLU D C 1
ATOM 2402 O O . GLU D 1 54 ? 30.976 -34.417 21.241 1.00 14.43 51 GLU D O 1
ATOM 2408 N N . LEU D 1 55 ? 32.212 -32.589 20.744 1.00 15.08 52 LEU D N 1
ATOM 2409 C CA . LEU D 1 55 ? 32.642 -33.082 19.441 1.00 16.08 52 LEU D CA 1
ATOM 2410 C C . LEU D 1 55 ? 33.891 -33.949 19.565 1.00 17.16 52 LEU D C 1
ATOM 2411 O O . LEU D 1 55 ? 34.229 -34.701 18.651 1.00 19.25 52 LEU D O 1
ATOM 2416 N N . GLY D 1 56 ? 34.572 -33.838 20.701 1.00 17.20 53 GLY D N 1
ATOM 2417 C CA . GLY D 1 56 ? 35.785 -34.599 20.940 1.00 17.95 53 GLY D CA 1
ATOM 2418 C C . GLY D 1 56 ? 37.000 -33.977 20.280 1.00 18.74 53 GLY D C 1
ATOM 2419 O O . GLY D 1 56 ? 38.121 -34.460 20.441 1.00 17.68 53 GLY D O 1
ATOM 2420 N N . HIS D 1 57 ? 36.776 -32.901 19.533 1.00 18.95 54 HIS D N 1
ATOM 2421 C CA . HIS D 1 57 ? 37.812 -32.333 18.679 1.00 20.57 54 HIS D CA 1
ATOM 2422 C C . HIS D 1 57 ? 37.515 -30.874 18.346 1.00 21.04 54 HIS D C 1
ATOM 2423 O O . HIS D 1 57 ? 36.358 -30.491 18.173 1.00 21.59 54 HIS D O 1
ATOM 2430 N N . LEU D 1 58 ? 38.566 -30.066 18.258 1.00 21.74 55 LEU D N 1
ATOM 2431 C CA . LEU D 1 58 ? 38.419 -28.646 17.962 1.00 21.64 55 LEU D CA 1
ATOM 2432 C C . LEU D 1 58 ? 37.881 -28.430 16.551 1.00 21.76 55 LEU D C 1
ATOM 2433 O O . LEU D 1 58 ? 38.563 -28.716 15.566 1.00 22.16 55 LEU D O 1
ATOM 2438 N N . PRO D 1 59 ? 36.656 -27.924 16.461 1.00 20.73 56 PRO D N 1
ATOM 2439 C CA . PRO D 1 59 ? 35.924 -27.894 15.186 1.00 19.54 56 PRO D CA 1
ATOM 2440 C C . PRO D 1 59 ? 36.377 -26.759 14.244 1.00 18.73 56 PRO D C 1
ATOM 2441 O O . PRO D 1 59 ? 37.168 -25.888 14.650 1.00 18.87 56 PRO D O 1
ATOM 2445 N N . VAL D 1 60 ? 35.858 -26.783 13.018 1.00 18.08 57 VAL D N 1
ATOM 2446 C CA . VAL D 1 60 ? 36.235 -25.809 11.982 1.00 17.37 57 VAL D CA 1
ATOM 2447 C C . VAL D 1 60 ? 35.061 -24.940 11.625 1.00 16.22 57 VAL D C 1
ATOM 2448 O O . VAL D 1 60 ? 33.922 -25.228 12.019 1.00 15.71 57 VAL D O 1
ATOM 2452 N N . ARG D 1 61 ? 35.336 -23.830 10.943 1.00 14.55 58 ARG D N 1
ATOM 2453 C CA . ARG D 1 61 ? 34.279 -22.921 10.575 1.00 14.48 58 ARG D CA 1
ATOM 2454 C C . ARG D 1 61 ? 33.216 -23.649 9.759 1.00 14.54 58 ARG D C 1
ATOM 2455 O O . ARG D 1 61 ? 33.537 -24.435 8.837 1.00 13.07 58 ARG D O 1
ATOM 2463 N N . GLY D 1 62 ? 31.955 -23.436 10.147 1.00 14.65 59 GLY D N 1
ATOM 2464 C CA . GLY D 1 62 ? 30.824 -24.036 9.466 1.00 14.85 59 GLY D CA 1
ATOM 2465 C C . GLY D 1 62 ? 30.391 -25.365 10.071 1.00 15.05 59 GLY D C 1
ATOM 2466 O O . GLY D 1 62 ? 29.346 -25.881 9.709 1.00 15.46 59 GLY D O 1
ATOM 2467 N N . GLU D 1 63 ? 31.167 -25.915 11.001 1.00 14.89 60 GLU D N 1
ATOM 2468 C CA . GLU D 1 63 ? 30.778 -27.158 11.656 1.00 15.05 60 GLU D CA 1
ATOM 2469 C C . GLU D 1 63 ? 29.694 -26.806 12.670 1.00 14.77 60 GLU D C 1
ATOM 2470 O O . GLU D 1 63 ? 29.717 -25.722 13.266 1.00 11.91 60 GLU D O 1
ATOM 2476 N N . LYS D 1 64 ? 28.737 -27.726 12.805 1.00 15.43 61 LYS D N 1
ATOM 2477 C CA . LYS D 1 64 ? 27.582 -27.508 13.687 1.00 15.40 61 LYS D CA 1
ATOM 2478 C C . LYS D 1 64 ? 27.531 -28.648 14.693 1.00 15.20 61 LYS D C 1
ATOM 2479 O O . LYS D 1 64 ? 27.824 -29.799 14.353 1.00 13.98 61 LYS D O 1
ATOM 2485 N N . VAL D 1 65 ? 27.171 -28.325 15.936 1.00 13.86 62 VAL D N 1
ATOM 2486 C CA . VAL D 1 65 ? 26.954 -29.293 16.971 1.00 14.01 62 VAL D CA 1
ATOM 2487 C C . VAL D 1 65 ? 25.621 -28.997 17.689 1.00 12.20 62 VAL D C 1
ATOM 2488 O O . VAL D 1 65 ? 25.306 -27.833 18.001 1.00 11.48 62 VAL D O 1
ATOM 2492 N N . LEU D 1 66 ? 24.851 -30.056 17.885 1.00 12.34 63 LEU D N 1
ATOM 2493 C CA . LEU D 1 66 ? 23.588 -29.965 18.588 1.00 12.28 63 LEU D CA 1
ATOM 2494 C C . LEU D 1 66 ? 23.836 -30.313 20.044 1.00 13.21 63 LEU D C 1
ATOM 2495 O O . LEU D 1 66 ? 24.361 -31.411 20.317 1.00 13.86 63 LEU D O 1
ATOM 2500 N N . ILE D 1 67 ? 23.447 -29.426 20.965 1.00 12.01 64 ILE D N 1
ATOM 2501 C CA . ILE D 1 67 ? 23.581 -29.706 22.397 1.00 12.67 64 ILE D CA 1
ATOM 2502 C C . ILE D 1 67 ? 22.283 -29.292 23.061 1.00 12.15 64 ILE D C 1
ATOM 2503 O O . ILE D 1 67 ? 21.901 -28.109 23.105 1.00 11.88 64 ILE D O 1
ATOM 2508 N N . GLY D 1 68 ? 21.580 -30.296 23.540 1.00 13.41 65 GLY D N 1
ATOM 2509 C CA . GLY D 1 68 ? 20.254 -30.108 24.041 1.00 14.35 65 GLY D CA 1
ATOM 2510 C C . GLY D 1 68 ? 19.445 -29.501 22.926 1.00 14.51 65 GLY D C 1
ATOM 2511 O O . GLY D 1 68 ? 19.457 -29.984 21.791 1.00 17.37 65 GLY D O 1
ATOM 2512 N N . GLY D 1 69 ? 18.744 -28.431 23.233 1.00 14.03 66 GLY D N 1
ATOM 2513 C CA . GLY D 1 69 ? 17.858 -27.825 22.253 1.00 13.00 66 GLY D CA 1
ATOM 2514 C C . GLY D 1 69 ? 18.458 -26.701 21.426 1.00 12.59 66 GLY D C 1
ATOM 2515 O O . GLY D 1 69 ? 17.713 -25.970 20.782 1.00 13.48 66 GLY D O 1
ATOM 2516 N N . LEU D 1 70 ? 19.789 -26.570 21.416 1.00 10.67 67 LEU D N 1
ATOM 2517 C CA . LEU D 1 70 ? 20.457 -25.515 20.668 1.00 10.15 67 LEU D CA 1
ATOM 2518 C C . LEU D 1 70 ? 21.417 -26.117 19.675 1.00 10.02 67 LEU D C 1
ATOM 2519 O O . LEU D 1 70 ? 22.098 -27.119 19.988 1.00 10.45 67 LEU D O 1
ATOM 2524 N N . GLN D 1 71 ? 21.486 -25.500 18.497 1.00 9.87 68 GLN D N 1
ATOM 2525 C CA . GLN D 1 71 ? 22.460 -25.835 17.488 1.00 10.84 68 GLN D CA 1
ATOM 2526 C C . GLN D 1 71 ? 23.497 -24.735 17.469 1.00 10.10 68 GLN D C 1
ATOM 2527 O O . GLN D 1 71 ? 23.127 -23.558 17.346 1.00 10.78 68 GLN D O 1
ATOM 2533 N N . PHE D 1 72 ? 24.753 -25.110 17.655 1.00 10.32 69 PHE D N 1
ATOM 2534 C CA . PHE D 1 72 ? 25.881 -24.192 17.593 1.00 11.44 69 PHE D CA 1
ATOM 2535 C C . PHE D 1 72 ? 26.574 -24.426 16.262 1.00 12.79 69 PHE D C 1
ATOM 2536 O O . PHE D 1 72 ? 26.890 -25.570 15.905 1.00 15.10 69 PHE D O 1
ATOM 2544 N N . THR D 1 73 ? 26.771 -23.350 15.526 1.00 11.77 70 THR D N 1
ATOM 2545 C CA . THR D 1 73 ? 27.583 -23.362 14.312 1.00 12.05 70 THR D CA 1
ATOM 2546 C C . THR D 1 73 ? 28.874 -22.571 14.556 1.00 13.26 70 THR D C 1
ATOM 2547 O O . THR D 1 73 ? 28.834 -21.474 15.087 1.00 13.31 70 THR D O 1
ATOM 2551 N N . VAL D 1 74 ? 30.010 -23.149 14.203 1.00 13.02 71 VAL D N 1
ATOM 2552 C CA . VAL D 1 74 ? 31.288 -22.459 14.375 1.00 13.86 71 VAL D CA 1
ATOM 2553 C C . VAL D 1 74 ? 31.396 -21.332 13.373 1.00 13.97 71 VAL D C 1
ATOM 2554 O O . VAL D 1 74 ? 31.347 -21.540 12.160 1.00 12.63 71 VAL D O 1
ATOM 2558 N N . ALA D 1 75 ? 31.537 -20.116 13.884 1.00 14.63 72 ALA D N 1
ATOM 2559 C CA . ALA D 1 75 ? 31.643 -18.926 13.012 1.00 14.82 72 ALA D CA 1
ATOM 2560 C C . ALA D 1 75 ? 33.071 -18.469 12.774 1.00 15.56 72 ALA D C 1
ATOM 2561 O O . ALA D 1 75 ? 33.372 -17.885 11.734 1.00 15.71 72 ALA D O 1
ATOM 2563 N N . ARG D 1 76 ? 33.914 -18.607 13.778 1.00 16.56 73 ARG D N 1
ATOM 2564 C CA . ARG D 1 76 ? 35.316 -18.241 13.675 1.00 16.78 73 ARG D CA 1
ATOM 2565 C C . ARG D 1 76 ? 36.111 -19.183 14.553 1.00 16.93 73 ARG D C 1
ATOM 2566 O O . ARG D 1 76 ? 35.786 -19.369 15.733 1.00 16.26 73 ARG D O 1
ATOM 2574 N N . ALA D 1 77 ? 37.111 -19.802 13.950 1.00 17.18 74 ALA D N 1
ATOM 2575 C CA . ALA D 1 77 ? 38.006 -20.719 14.645 1.00 18.24 74 ALA D CA 1
ATOM 2576 C C . ALA D 1 77 ? 39.293 -20.690 13.893 1.00 20.02 74 ALA D C 1
ATOM 2577 O O . ALA D 1 77 ? 39.300 -20.399 12.698 1.00 19.06 74 ALA D O 1
ATOM 2579 N N . ASP D 1 78 ? 40.368 -21.033 14.600 1.00 21.47 75 ASP D N 1
ATOM 2580 C CA . ASP D 1 78 ? 41.672 -21.195 13.997 1.00 22.59 75 ASP D CA 1
ATOM 2581 C C . ASP D 1 78 ? 42.282 -22.469 14.573 1.00 23.17 75 ASP D C 1
ATOM 2582 O O . ASP D 1 78 ? 41.707 -23.104 15.461 1.00 23.32 75 ASP D O 1
ATOM 2587 N N . ASN D 1 79 ? 43.453 -22.837 14.066 1.00 23.83 76 ASN D N 1
ATOM 2588 C CA . ASN D 1 79 ? 44.124 -24.074 14.478 1.00 24.73 76 ASN D CA 1
ATOM 2589 C C . ASN D 1 79 ? 44.350 -24.206 15.987 1.00 25.29 76 ASN D C 1
ATOM 2590 O O . ASN D 1 79 ? 44.568 -25.309 16.482 1.00 26.57 76 ASN D O 1
ATOM 2595 N N . ARG D 1 80 ? 44.349 -23.087 16.704 1.00 25.12 77 ARG D N 1
ATOM 2596 C CA . ARG D 1 80 ? 44.598 -23.077 18.144 1.00 24.89 77 ARG D CA 1
ATOM 2597 C C . ARG D 1 80 ? 43.287 -23.090 18.928 1.00 24.40 77 ARG D C 1
ATOM 2598 O O . ARG D 1 80 ? 43.100 -23.893 19.841 1.00 24.07 77 ARG D O 1
ATOM 2606 N N . ARG D 1 81 ? 42.380 -22.190 18.551 1.00 23.65 78 ARG D N 1
ATOM 2607 C CA . ARG D 1 81 ? 41.225 -21.858 19.364 1.00 22.88 78 ARG D CA 1
ATOM 2608 C C . ARG D 1 81 ? 39.923 -21.728 18.567 1.00 20.04 78 ARG D C 1
ATOM 2609 O O . ARG D 1 81 ? 39.910 -21.399 17.370 1.00 20.97 78 ARG D O 1
ATOM 2617 N N . LEU D 1 82 ? 38.834 -21.984 19.271 1.00 16.20 79 LEU D N 1
ATOM 2618 C CA . LEU D 1 82 ? 37.483 -21.603 18.831 1.00 14.88 79 LEU D CA 1
ATOM 2619 C C . LEU D 1 82 ? 37.184 -20.228 19.385 1.00 13.82 79 LEU D C 1
ATOM 2620 O O . LEU D 1 82 ? 37.355 -19.979 20.562 1.00 13.02 79 LEU D O 1
ATOM 2625 N N . HIS D 1 83 ? 36.713 -19.295 18.555 1.00 11.89 80 HIS D N 1
ATOM 2626 C CA . HIS D 1 83 ? 36.508 -17.950 19.063 1.00 11.09 80 HIS D CA 1
ATOM 2627 C C . HIS D 1 83 ? 35.051 -17.532 19.072 1.00 10.01 80 HIS D C 1
ATOM 2628 O O . HIS D 1 83 ? 34.621 -16.863 19.973 1.00 10.56 80 HIS D O 1
ATOM 2635 N N A THR D 1 84 ? 34.308 -17.936 18.053 0.50 9.21 81 THR D N 1
ATOM 2636 N N B THR D 1 84 ? 34.294 -17.870 18.034 0.50 10.48 81 THR D N 1
ATOM 2637 C CA A THR D 1 84 ? 32.910 -17.513 17.976 0.50 7.90 81 THR D CA 1
ATOM 2638 C CA B THR D 1 84 ? 32.883 -17.410 17.986 0.50 9.97 81 THR D CA 1
ATOM 2639 C C A THR D 1 84 ? 31.980 -18.599 17.480 0.50 8.17 81 THR D C 1
ATOM 2640 C C B THR D 1 84 ? 31.926 -18.433 17.368 0.50 9.54 81 THR D C 1
ATOM 2641 O O A THR D 1 84 ? 32.338 -19.445 16.662 0.50 7.28 81 THR D O 1
ATOM 2642 O O B THR D 1 84 ? 32.227 -19.073 16.357 0.50 8.87 81 THR D O 1
ATOM 2649 N N . LEU D 1 85 ? 30.771 -18.569 18.018 1.00 9.35 82 LEU D N 1
ATOM 2650 C CA . LEU D 1 85 ? 29.730 -1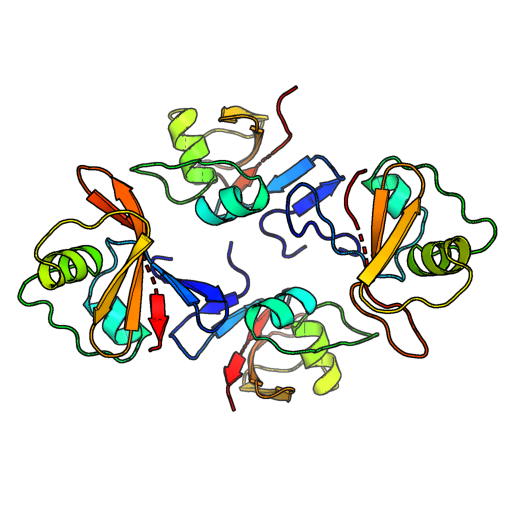9.508 17.635 1.00 9.06 82 LEU D CA 1
ATOM 2651 C C . LEU D 1 85 ? 28.482 -18.739 17.226 1.00 8.64 82 LEU D C 1
ATOM 2652 O O . LEU D 1 85 ? 28.275 -17.645 17.729 1.00 9.89 82 LEU D O 1
ATOM 2665 N N . ALA D 1 87 ? 24.368 -19.430 17.432 1.00 8.02 84 ALA D N 1
ATOM 2666 C CA . ALA D 1 87 ? 23.412 -20.391 18.015 1.00 7.24 84 ALA D CA 1
ATOM 2667 C C . ALA D 1 87 ? 22.030 -20.155 17.467 1.00 7.49 84 ALA D C 1
ATOM 2668 O O . ALA D 1 87 ? 21.592 -19.011 17.311 1.00 6.97 84 ALA D O 1
ATOM 2670 N N . THR D 1 88 ? 21.321 -21.241 17.217 1.00 7.72 85 THR D N 1
ATOM 2671 C CA . THR D 1 88 ? 19.879 -21.151 17.017 1.00 9.79 85 THR D CA 1
ATOM 2672 C C . THR D 1 88 ? 19.205 -22.309 17.770 1.00 10.05 85 THR D C 1
ATOM 2673 O O . THR D 1 88 ? 19.845 -23.251 18.202 1.00 8.01 85 THR D O 1
ATOM 2677 N N . ARG D 1 89 ? 17.894 -22.216 17.924 1.00 12.66 86 ARG D N 1
ATOM 2678 C CA . ARG D 1 89 ? 17.123 -23.319 18.500 1.00 14.03 86 ARG D CA 1
ATOM 2679 C C . ARG D 1 89 ? 16.928 -24.439 17.499 1.00 15.77 86 ARG D C 1
ATOM 2680 O O . ARG D 1 89 ? 16.871 -24.216 16.282 1.00 17.89 86 ARG D O 1
ATOM 2688 N N . VAL D 1 90 ? 16.810 -25.644 18.018 1.00 16.11 87 VAL D N 1
ATOM 2689 C CA . VAL D 1 90 ? 16.441 -26.789 17.192 1.00 17.24 87 VAL D CA 1
ATOM 2690 C C . VAL D 1 90 ? 14.941 -26.741 16.825 1.00 17.99 87 VAL D C 1
ATOM 2691 O O . VAL D 1 90 ? 14.092 -26.279 17.616 1.00 19.83 87 VAL D O 1
#